Protein AF-A0AAU9KTU3-F1 (afdb_monomer_lite)

Radius of gyration: 22.16 Å; chains: 1; bounding box: 64×63×56 Å

Structure (mmCIF, N/CA/C/O backbone):
data_AF-A0AAU9KTU3-F1
#
_entry.id   AF-A0AAU9KTU3-F1
#
loop_
_atom_site.group_PDB
_atom_site.id
_atom_site.type_symbol
_atom_site.label_atom_id
_atom_site.label_alt_id
_atom_site.label_comp_id
_atom_site.label_asym_id
_atom_site.label_entity_id
_atom_site.label_seq_id
_atom_site.pdbx_PDB_ins_code
_atom_site.Cartn_x
_atom_site.Cartn_y
_atom_site.Cartn_z
_atom_site.occupancy
_atom_site.B_iso_or_equiv
_atom_site.auth_seq_id
_atom_site.auth_comp_id
_atom_site.auth_asym_id
_atom_site.auth_atom_id
_atom_site.pdbx_PDB_model_num
ATOM 1 N N . MET A 1 1 ? 2.674 6.798 -18.254 1.00 69.31 1 MET A N 1
ATOM 2 C CA . MET A 1 1 ? 1.896 6.178 -17.149 1.00 69.31 1 MET A CA 1
ATOM 3 C C . MET A 1 1 ? 2.835 5.797 -16.006 1.00 69.31 1 MET A C 1
ATOM 5 O O . MET A 1 1 ? 4.009 5.588 -16.279 1.00 69.31 1 MET A O 1
ATOM 9 N N . ALA A 1 2 ? 2.345 5.731 -14.761 1.00 84.50 2 ALA A N 1
ATOM 10 C CA . ALA A 1 2 ? 3.127 5.701 -13.510 1.00 84.50 2 ALA A CA 1
ATOM 11 C C . ALA A 1 2 ? 4.369 4.782 -13.487 1.00 84.50 2 ALA A C 1
ATOM 13 O O . ALA A 1 2 ? 5.416 5.201 -13.004 1.00 84.50 2 ALA A O 1
ATOM 14 N N . ALA A 1 3 ? 4.302 3.580 -14.074 1.00 88.50 3 ALA A N 1
ATOM 15 C CA . ALA A 1 3 ? 5.458 2.680 -14.184 1.00 88.50 3 ALA A CA 1
ATOM 16 C C . ALA A 1 3 ? 6.616 3.297 -14.986 1.00 88.50 3 ALA A C 1
ATOM 18 O O . ALA A 1 3 ? 7.758 3.263 -14.544 1.00 88.50 3 ALA A O 1
ATOM 19 N N . GLY A 1 4 ? 6.307 3.923 -16.125 1.00 87.25 4 GLY A N 1
ATOM 20 C CA . GLY A 1 4 ? 7.281 4.675 -16.915 1.00 87.25 4 GLY A CA 1
ATOM 21 C C . GLY A 1 4 ? 7.834 5.880 -16.167 1.00 87.25 4 GLY A C 1
ATOM 22 O O . GLY A 1 4 ? 9.031 6.116 -16.223 1.00 87.25 4 GLY A O 1
ATOM 23 N N . CYS A 1 5 ? 6.992 6.578 -15.397 1.00 87.56 5 CYS A N 1
ATOM 24 C CA . CYS A 1 5 ? 7.458 7.670 -14.545 1.00 87.56 5 CYS A CA 1
ATOM 25 C C . CYS A 1 5 ? 8.479 7.180 -13.512 1.00 87.56 5 CYS A C 1
ATOM 27 O O . CYS A 1 5 ? 9.561 7.740 -13.419 1.00 87.56 5 CYS A O 1
ATOM 29 N N . ALA A 1 6 ? 8.172 6.104 -12.782 1.00 87.19 6 ALA A N 1
ATOM 30 C CA . ALA A 1 6 ? 9.066 5.563 -11.764 1.00 87.19 6 ALA A CA 1
ATOM 31 C C . ALA A 1 6 ? 10.404 5.069 -12.348 1.00 87.19 6 ALA A C 1
ATOM 33 O O . ALA A 1 6 ? 11.446 5.303 -11.744 1.00 87.19 6 ALA A O 1
ATOM 34 N N . VAL A 1 7 ? 10.381 4.428 -13.525 1.00 83.75 7 VAL A N 1
ATOM 35 C CA . VAL A 1 7 ? 11.598 3.971 -14.220 1.00 83.75 7 VAL A CA 1
ATOM 36 C C . VAL A 1 7 ? 12.428 5.158 -14.725 1.00 83.75 7 VAL A C 1
ATOM 38 O O . VAL A 1 7 ? 13.618 5.218 -14.451 1.00 83.75 7 VAL A O 1
ATOM 41 N N . SER A 1 8 ? 11.823 6.148 -15.387 1.00 83.12 8 SER A N 1
ATOM 42 C CA . SER A 1 8 ? 12.559 7.329 -15.869 1.00 83.12 8 SER A CA 1
ATOM 43 C C . SER A 1 8 ? 13.075 8.216 -14.729 1.00 83.12 8 SER A C 1
ATOM 45 O O . SER A 1 8 ? 14.198 8.707 -14.783 1.00 83.12 8 SER A O 1
ATOM 47 N N . ALA A 1 9 ? 12.294 8.388 -13.661 1.00 82.00 9 ALA A N 1
ATOM 48 C CA . ALA A 1 9 ? 12.702 9.141 -12.475 1.00 82.00 9 ALA A CA 1
ATOM 49 C C . ALA A 1 9 ? 13.877 8.482 -11.732 1.00 82.00 9 ALA A C 1
ATOM 51 O O . ALA A 1 9 ? 14.643 9.161 -11.047 1.00 82.00 9 ALA A O 1
ATOM 52 N N . GLN A 1 10 ? 14.046 7.162 -11.868 1.00 83.62 10 GLN A N 1
ATOM 53 C CA . GLN A 1 10 ? 15.196 6.456 -11.314 1.00 83.62 10 GLN A CA 1
ATOM 54 C C . GLN A 1 10 ? 16.497 6.843 -12.025 1.00 83.62 10 GLN A C 1
ATOM 56 O O . GLN A 1 10 ? 17.527 6.962 -11.362 1.00 83.62 10 GLN A O 1
ATOM 61 N N . GLU A 1 11 ? 16.473 7.063 -13.340 1.00 79.38 11 GLU A N 1
ATOM 62 C CA . GLU A 1 11 ? 17.659 7.434 -14.128 1.00 79.38 11 GLU A CA 1
ATOM 63 C C . GLU A 1 11 ? 18.201 8.814 -13.743 1.00 79.38 11 GLU A C 1
ATOM 65 O O . GLU A 1 11 ? 19.411 9.038 -13.760 1.00 79.38 11 GLU A O 1
ATOM 70 N N . THR A 1 12 ? 17.309 9.723 -13.349 1.00 76.50 12 THR A N 1
ATOM 71 C CA . THR A 1 12 ? 17.650 11.081 -12.908 1.00 76.50 12 THR A CA 1
ATOM 72 C C . THR A 1 12 ? 17.830 11.205 -11.396 1.00 76.50 12 THR A C 1
ATOM 74 O O . THR A 1 12 ? 18.139 12.296 -10.924 1.00 76.50 12 THR A O 1
ATOM 77 N N . ASN A 1 13 ? 17.672 10.110 -10.638 1.00 74.31 13 ASN A N 1
ATOM 78 C CA . ASN A 1 13 ? 17.638 10.104 -9.170 1.00 74.31 13 ASN A CA 1
ATOM 79 C C . ASN A 1 13 ? 16.687 11.169 -8.601 1.00 74.31 13 ASN A C 1
ATOM 81 O O . ASN A 1 13 ? 17.070 11.934 -7.720 1.00 74.31 13 ASN A O 1
ATOM 85 N N . ALA A 1 14 ? 15.462 11.236 -9.125 1.00 72.44 14 ALA A N 1
ATOM 86 C CA . ALA A 1 14 ? 14.496 12.241 -8.700 1.00 72.44 14 ALA A CA 1
ATOM 87 C C . ALA A 1 14 ? 14.203 12.154 -7.191 1.00 72.44 14 ALA A C 1
ATOM 89 O O . ALA A 1 14 ? 13.926 11.072 -6.669 1.00 72.44 14 ALA A O 1
ATOM 90 N N . ASP A 1 15 ? 14.195 13.304 -6.513 1.00 72.06 15 ASP A N 1
ATOM 91 C CA . ASP A 1 15 ? 14.103 13.396 -5.047 1.00 72.06 15 ASP A CA 1
ATOM 92 C C . ASP A 1 15 ? 12.825 12.772 -4.463 1.00 72.06 15 ASP A C 1
ATOM 94 O O . ASP A 1 15 ? 12.828 12.252 -3.348 1.00 72.06 15 ASP A O 1
ATOM 98 N N . PHE A 1 16 ? 11.722 12.785 -5.218 1.00 74.75 16 PHE A N 1
ATOM 99 C CA . PHE A 1 16 ? 10.453 12.199 -4.776 1.00 74.75 16 PHE A CA 1
ATOM 100 C C . PHE A 1 16 ? 10.461 10.661 -4.787 1.00 74.75 16 PHE A C 1
ATOM 102 O O . PHE A 1 16 ? 9.568 10.040 -4.206 1.00 74.75 16 PHE A O 1
ATOM 109 N N . LEU A 1 17 ? 11.432 10.030 -5.460 1.00 75.50 17 LEU A N 1
ATOM 110 C CA . LEU A 1 17 ? 11.453 8.592 -5.695 1.00 75.50 17 LEU A CA 1
ATOM 111 C C . LEU A 1 17 ? 12.206 7.849 -4.588 1.00 75.50 17 LEU A C 1
ATOM 113 O O . LEU A 1 17 ? 13.415 7.980 -4.410 1.00 75.50 17 LEU A O 1
ATOM 117 N N . ILE A 1 18 ? 11.501 6.963 -3.895 1.00 80.56 18 ILE A N 1
ATOM 118 C CA . ILE A 1 18 ? 12.088 6.104 -2.865 1.00 80.56 18 ILE A CA 1
ATOM 119 C C . ILE A 1 18 ? 12.544 4.790 -3.500 1.00 80.56 18 ILE A C 1
ATOM 121 O O . ILE A 1 18 ? 11.754 4.103 -4.150 1.00 80.56 18 ILE A O 1
ATOM 125 N N . GLN A 1 19 ? 13.795 4.394 -3.258 1.00 83.19 19 GLN A N 1
ATOM 126 C CA . GLN A 1 19 ? 14.375 3.166 -3.811 1.00 83.19 19 GLN A CA 1
ATOM 127 C C . GLN A 1 19 ? 14.700 2.136 -2.718 1.00 83.19 19 GLN A C 1
ATOM 129 O O . GLN A 1 19 ? 15.201 2.477 -1.645 1.00 83.19 19 GLN A O 1
ATOM 134 N N . LYS A 1 20 ? 14.444 0.853 -2.994 1.00 83.31 20 LYS A N 1
ATOM 135 C CA . LYS A 1 20 ? 14.847 -0.284 -2.148 1.00 83.31 20 LYS A CA 1
ATOM 136 C C . LYS A 1 20 ? 15.296 -1.452 -3.016 1.00 83.31 20 LYS A C 1
ATOM 138 O O . LYS A 1 20 ? 14.637 -1.764 -3.997 1.00 83.31 20 LYS A O 1
ATOM 143 N N . THR A 1 21 ? 16.382 -2.119 -2.633 1.00 84.81 21 THR A N 1
ATOM 144 C CA . THR A 1 21 ? 16.785 -3.403 -3.228 1.00 84.81 21 THR A CA 1
ATOM 145 C C . THR A 1 21 ? 16.495 -4.519 -2.230 1.00 84.81 21 THR A C 1
ATOM 147 O O . THR A 1 21 ? 16.900 -4.424 -1.071 1.00 84.81 21 THR A O 1
ATOM 150 N N . PHE A 1 22 ? 15.763 -5.541 -2.661 1.00 84.50 22 PHE A N 1
ATOM 151 C CA . PHE A 1 22 ? 15.431 -6.720 -1.865 1.00 84.50 22 PHE A CA 1
ATOM 152 C C . PHE A 1 22 ? 16.547 -7.769 -1.913 1.00 84.50 22 PHE A C 1
ATOM 154 O O . PHE A 1 22 ? 17.498 -7.670 -2.691 1.00 84.50 22 PHE A O 1
ATOM 161 N N . THR A 1 23 ? 16.437 -8.779 -1.053 1.00 83.12 23 THR A N 1
ATOM 162 C CA . THR A 1 23 ? 17.421 -9.864 -0.901 1.00 83.12 23 THR A CA 1
ATOM 163 C C . THR A 1 23 ? 17.588 -10.696 -2.171 1.00 83.12 23 THR A C 1
ATOM 165 O O . THR A 1 23 ? 18.696 -11.138 -2.466 1.00 83.12 23 THR A O 1
ATOM 168 N N . ASP A 1 24 ? 16.522 -10.853 -2.957 1.00 82.31 24 ASP A N 1
ATOM 169 C CA . ASP A 1 24 ? 16.531 -11.523 -4.262 1.00 82.31 24 ASP A CA 1
ATOM 170 C C . ASP A 1 24 ? 17.088 -10.643 -5.403 1.00 82.31 24 ASP A C 1
ATOM 172 O O . ASP A 1 24 ? 17.165 -11.081 -6.550 1.00 82.31 24 ASP A O 1
ATOM 176 N N . GLY A 1 25 ? 17.497 -9.407 -5.094 1.00 84.56 25 GLY A N 1
ATOM 177 C CA . GLY A 1 25 ? 18.009 -8.424 -6.044 1.00 84.56 25 GLY A CA 1
ATOM 178 C C . GLY A 1 25 ? 16.931 -7.618 -6.770 1.00 84.56 25 GLY A C 1
ATOM 179 O O . GLY A 1 25 ? 17.289 -6.757 -7.577 1.00 84.56 25 GLY A O 1
ATOM 180 N N . THR A 1 26 ? 15.643 -7.870 -6.510 1.00 88.88 26 THR A N 1
ATOM 181 C CA . THR A 1 26 ? 14.546 -7.060 -7.049 1.00 88.88 26 THR A CA 1
ATOM 182 C C . THR A 1 26 ? 14.688 -5.637 -6.530 1.00 88.88 26 THR A C 1
ATOM 184 O O . THR A 1 26 ? 14.881 -5.414 -5.331 1.00 88.88 26 THR A O 1
ATOM 187 N N . LYS A 1 27 ? 14.568 -4.651 -7.414 1.00 90.12 27 LYS A N 1
ATOM 188 C CA . LYS A 1 27 ? 14.523 -3.242 -7.018 1.00 90.12 27 LYS A CA 1
ATOM 189 C C . LYS A 1 27 ? 13.076 -2.789 -6.949 1.00 90.12 27 LYS A C 1
ATOM 191 O O . LYS A 1 27 ? 12.278 -3.175 -7.790 1.00 90.12 27 LYS A O 1
ATOM 196 N N . ARG A 1 28 ? 12.728 -1.957 -5.976 1.00 90.19 28 ARG A N 1
ATOM 197 C CA . ARG A 1 28 ? 11.442 -1.262 -5.919 1.00 90.19 28 ARG A CA 1
ATOM 198 C C . ARG A 1 28 ? 11.661 0.231 -5.919 1.00 90.19 28 ARG A C 1
ATOM 200 O O . ARG A 1 28 ? 12.404 0.744 -5.084 1.00 90.19 28 ARG A O 1
ATOM 207 N N . TYR A 1 29 ? 10.908 0.892 -6.780 1.00 88.56 29 TYR A N 1
ATOM 208 C CA . TYR A 1 29 ? 10.782 2.335 -6.862 1.00 88.56 29 TYR A CA 1
ATOM 209 C C . TYR A 1 29 ? 9.394 2.733 -6.385 1.00 88.56 29 TYR A C 1
ATOM 211 O O . TYR A 1 29 ? 8.398 2.135 -6.793 1.00 88.56 29 TYR A O 1
ATOM 219 N N . THR A 1 30 ? 9.330 3.686 -5.466 1.00 85.81 30 THR A N 1
ATOM 220 C CA . THR A 1 30 ? 8.095 4.094 -4.803 1.00 85.81 30 THR A CA 1
ATOM 221 C C . THR A 1 30 ? 7.858 5.580 -4.985 1.00 85.81 30 THR A C 1
ATOM 223 O O . THR A 1 30 ? 8.744 6.380 -4.693 1.00 85.81 30 THR A O 1
ATOM 226 N N . ILE A 1 31 ? 6.655 5.920 -5.442 1.00 85.06 31 ILE A N 1
ATOM 227 C CA . ILE A 1 31 ? 6.116 7.280 -5.436 1.00 85.06 31 ILE A CA 1
ATOM 228 C C . ILE A 1 31 ? 5.028 7.287 -4.363 1.00 85.06 31 ILE A C 1
ATOM 230 O O . ILE A 1 31 ? 4.098 6.479 -4.437 1.00 85.06 31 ILE A O 1
ATOM 234 N N . SER A 1 32 ? 5.178 8.154 -3.366 1.00 81.25 32 SER A N 1
ATOM 235 C CA . SER A 1 32 ? 4.251 8.283 -2.239 1.00 81.25 32 SER A CA 1
ATOM 236 C C . SER A 1 32 ? 3.581 9.647 -2.277 1.00 81.25 32 SER A C 1
ATOM 238 O O . SER A 1 32 ? 4.247 10.640 -2.561 1.00 81.25 32 SER A O 1
ATOM 240 N N . ALA A 1 33 ? 2.295 9.699 -1.950 1.00 77.44 33 ALA A N 1
ATOM 241 C CA . ALA A 1 33 ? 1.555 10.947 -1.827 1.00 77.44 33 ALA A CA 1
ATOM 242 C C . ALA A 1 33 ? 0.502 10.847 -0.716 1.00 77.44 33 ALA A C 1
ATOM 244 O O . ALA A 1 33 ? -0.175 9.827 -0.572 1.00 77.44 33 ALA A O 1
ATOM 245 N N . GLN A 1 34 ? 0.351 11.918 0.064 1.00 76.06 34 GLN A N 1
ATOM 246 C CA . GLN A 1 34 ? -0.825 12.086 0.918 1.00 76.06 34 GLN A CA 1
ATOM 247 C C . GLN A 1 34 ? -2.043 12.367 0.029 1.00 76.06 34 GLN A C 1
ATOM 249 O O . GLN A 1 34 ? -1.936 13.054 -0.991 1.00 76.06 34 GLN A O 1
ATOM 254 N N . SER A 1 35 ? -3.195 11.801 0.379 1.00 75.50 35 SER A N 1
ATOM 255 C CA . SER A 1 35 ? -4.435 11.947 -0.389 1.00 75.50 35 SER A CA 1
ATOM 256 C C . SER A 1 35 ? -5.644 12.173 0.529 1.00 75.50 35 SER A C 1
ATOM 258 O O . SER A 1 35 ? -5.503 12.313 1.743 1.00 75.50 35 SER A O 1
ATOM 260 N N . GLY A 1 36 ? -6.854 12.235 -0.035 1.00 70.81 36 GLY A N 1
ATOM 261 C CA . GLY A 1 36 ? -8.068 12.488 0.746 1.00 70.81 36 GLY A CA 1
ATOM 262 C C . GLY A 1 36 ? -8.133 13.928 1.263 1.00 70.81 36 GLY A C 1
ATOM 263 O O . GLY A 1 36 ? -7.910 14.861 0.493 1.00 70.81 36 GLY A O 1
ATOM 264 N N . GLN A 1 37 ? -8.462 14.108 2.546 1.00 62.50 37 GLN A N 1
ATOM 265 C CA . GLN A 1 37 ? -8.509 15.440 3.169 1.00 62.50 37 GLN A CA 1
ATOM 266 C C . GLN A 1 37 ? -7.118 16.084 3.282 1.00 62.50 37 GLN A C 1
ATOM 268 O O . GLN A 1 37 ? -7.012 17.303 3.191 1.00 62.50 37 GLN A O 1
ATOM 273 N N . ASP A 1 38 ? -6.069 15.264 3.366 1.00 61.56 38 ASP A N 1
ATOM 274 C CA . ASP A 1 38 ? -4.670 15.695 3.477 1.00 61.56 38 ASP A CA 1
ATOM 275 C C . ASP A 1 38 ? -3.964 15.747 2.113 1.00 61.56 38 ASP A C 1
ATOM 277 O O . ASP A 1 38 ? -2.736 15.770 2.027 1.00 61.56 38 ASP A O 1
ATOM 281 N N . ALA A 1 39 ? -4.723 15.716 1.011 1.00 61.19 39 ALA A N 1
ATOM 282 C CA . ALA A 1 39 ? -4.154 15.770 -0.326 1.00 61.19 39 ALA A CA 1
ATOM 283 C C . ALA A 1 39 ? -3.359 17.069 -0.516 1.00 61.19 39 ALA A C 1
ATOM 285 O O . ALA A 1 39 ? -3.921 18.165 -0.583 1.00 61.19 39 ALA A O 1
ATOM 286 N N . ASN A 1 40 ? -2.039 16.947 -0.657 1.00 57.62 40 ASN A N 1
ATOM 287 C CA . ASN A 1 40 ? -1.200 18.097 -0.944 1.00 57.62 40 ASN A CA 1
ATOM 288 C C . ASN A 1 40 ? -1.490 18.588 -2.371 1.00 57.62 40 ASN A C 1
ATOM 290 O O . ASN A 1 40 ? -1.237 17.897 -3.359 1.00 57.62 40 ASN A O 1
ATOM 294 N N . ALA A 1 41 ? -1.992 19.817 -2.494 1.00 47.47 41 ALA A N 1
ATOM 295 C CA . ALA A 1 41 ? -2.279 20.436 -3.786 1.00 47.47 41 ALA A CA 1
ATOM 296 C C . ALA A 1 41 ? -1.028 20.570 -4.689 1.00 47.47 41 ALA A C 1
ATOM 298 O O . ALA A 1 41 ? -1.164 20.753 -5.907 1.00 47.47 41 ALA A O 1
ATOM 299 N N . ASN A 1 42 ? 0.177 20.438 -4.118 1.00 45.66 42 ASN A N 1
ATOM 300 C CA . ASN A 1 42 ? 1.464 20.740 -4.739 1.00 45.66 42 ASN A CA 1
ATOM 301 C C . ASN A 1 42 ? 2.300 19.515 -5.155 1.00 45.66 42 ASN A C 1
ATOM 303 O O . ASN A 1 42 ? 3.526 19.584 -5.101 1.00 45.66 42 ASN A O 1
ATOM 307 N N . ASP A 1 43 ? 1.689 18.457 -5.703 1.00 60.16 43 ASP A N 1
ATOM 308 C CA . ASP A 1 43 ? 2.378 17.353 -6.428 1.00 60.16 43 ASP A CA 1
ATOM 309 C C . ASP A 1 43 ? 3.121 17.799 -7.724 1.00 60.16 43 ASP A C 1
ATOM 311 O O . ASP A 1 43 ? 3.267 17.071 -8.706 1.00 60.16 43 ASP A O 1
ATOM 315 N N . ILE A 1 44 ? 3.595 19.044 -7.739 1.00 61.09 44 ILE A N 1
ATOM 316 C CA . ILE A 1 44 ? 4.290 19.744 -8.814 1.00 61.09 44 ILE A CA 1
ATOM 317 C C . ILE A 1 44 ? 5.598 19.026 -9.161 1.00 61.09 44 ILE A C 1
ATOM 319 O O . ILE A 1 44 ? 5.928 18.919 -10.334 1.00 61.09 44 ILE A O 1
ATOM 323 N N . LEU A 1 45 ? 6.332 18.499 -8.175 1.00 67.62 45 LEU A N 1
ATOM 324 C CA . LEU A 1 45 ? 7.643 17.877 -8.411 1.00 67.62 45 LEU A CA 1
ATOM 325 C C . LEU A 1 45 ? 7.550 16.610 -9.272 1.00 67.62 45 LEU A C 1
ATOM 327 O O . LEU A 1 45 ? 8.327 16.440 -10.216 1.00 67.62 45 LEU A O 1
ATOM 331 N N . THR A 1 46 ? 6.570 15.751 -8.983 1.00 74.44 46 THR A N 1
ATOM 332 C CA . THR A 1 46 ? 6.333 14.536 -9.768 1.00 74.44 46 THR A CA 1
ATOM 333 C C . THR A 1 46 ? 5.863 14.890 -11.176 1.00 74.44 46 THR A C 1
ATOM 335 O O . THR A 1 46 ? 6.365 14.321 -12.140 1.00 74.44 46 THR A O 1
ATOM 338 N N . ASP A 1 47 ? 4.958 15.864 -11.321 1.00 78.25 47 ASP A N 1
ATOM 339 C CA . ASP A 1 47 ? 4.424 16.262 -12.631 1.00 78.25 47 ASP A CA 1
ATOM 340 C C . ASP A 1 47 ? 5.453 17.011 -13.501 1.00 78.25 47 ASP A C 1
ATOM 342 O O . ASP A 1 47 ? 5.456 16.859 -14.719 1.00 78.25 47 ASP A O 1
ATOM 346 N N . LEU A 1 48 ? 6.399 17.740 -12.892 1.00 78.75 48 LEU A N 1
ATOM 347 C CA . LEU A 1 48 ? 7.537 18.344 -13.599 1.00 78.75 48 LEU A CA 1
ATOM 348 C C . LEU A 1 48 ? 8.448 17.287 -14.238 1.00 78.75 48 LEU A C 1
ATOM 350 O O . LEU A 1 48 ? 8.957 17.493 -15.337 1.00 78.75 48 LEU A O 1
ATOM 354 N N . THR A 1 49 ? 8.653 16.161 -13.550 1.00 78.00 49 THR A N 1
ATOM 355 C CA . THR A 1 49 ? 9.467 15.042 -14.057 1.00 78.00 49 THR A CA 1
ATOM 356 C C . THR A 1 49 ? 8.661 14.149 -15.000 1.00 78.00 49 THR A C 1
ATOM 358 O O . THR A 1 49 ? 9.194 13.603 -15.964 1.00 78.00 49 THR A O 1
ATOM 361 N N . CYS A 1 50 ? 7.363 14.013 -14.738 1.00 83.94 50 CYS A N 1
ATOM 362 C CA . CYS A 1 50 ? 6.450 13.129 -15.443 1.00 83.94 50 CYS A CA 1
ATOM 363 C C . CYS A 1 50 ? 5.159 13.873 -15.820 1.00 83.94 50 CYS A C 1
ATOM 365 O O . CYS A 1 50 ? 4.138 13.684 -15.151 1.00 83.94 50 CYS A O 1
ATOM 367 N N . PRO A 1 51 ? 5.169 14.680 -16.897 1.00 85.25 51 PRO A N 1
ATOM 368 C CA . PRO A 1 51 ? 4.007 15.472 -17.288 1.00 85.25 51 PRO A CA 1
ATOM 369 C C . PRO A 1 51 ? 2.744 14.623 -17.472 1.00 85.25 51 PRO A C 1
ATOM 371 O O . PRO A 1 51 ? 2.757 13.608 -18.175 1.00 85.25 51 PRO A O 1
ATOM 374 N N . GLY A 1 52 ? 1.650 15.042 -16.831 1.00 83.31 52 GLY A N 1
ATOM 375 C CA . GLY A 1 52 ? 0.357 14.353 -16.870 1.00 83.31 52 GLY A CA 1
ATOM 376 C C . GLY A 1 52 ? 0.207 13.230 -15.839 1.00 83.31 52 GLY A C 1
ATOM 377 O O . GLY A 1 52 ? -0.847 12.591 -15.781 1.00 83.31 52 GLY A O 1
ATOM 378 N N . TYR A 1 53 ? 1.220 12.977 -15.001 1.00 84.56 53 TYR A N 1
ATOM 379 C CA . TYR A 1 53 ? 1.102 12.032 -13.890 1.00 84.56 53 TYR A CA 1
ATOM 380 C C . TYR A 1 53 ? 0.023 12.480 -12.904 1.00 84.56 53 TYR A C 1
ATOM 382 O O . TYR A 1 53 ? -0.815 11.665 -12.513 1.00 84.56 53 TYR A O 1
ATOM 390 N N . LYS A 1 54 ? 0.008 13.770 -12.538 1.00 83.38 54 LYS A N 1
ATOM 391 C CA . LYS A 1 54 ? -0.887 14.304 -11.502 1.00 83.38 54 LYS A CA 1
ATOM 392 C C . LYS A 1 54 ? -2.360 14.114 -11.846 1.00 83.38 54 LYS A C 1
ATOM 394 O O . LYS A 1 54 ? -3.151 13.768 -10.970 1.00 83.38 54 LYS A O 1
ATOM 399 N N . GLU A 1 55 ? -2.730 14.322 -13.107 1.00 84.31 55 GLU A N 1
ATOM 400 C CA . GLU A 1 55 ? -4.115 14.188 -13.566 1.00 84.31 55 GLU A CA 1
ATOM 401 C C . GLU A 1 55 ? -4.600 12.739 -13.436 1.00 84.31 55 GLU A C 1
ATOM 403 O O . GLU A 1 55 ? -5.624 12.477 -12.802 1.00 84.31 55 GLU A O 1
ATOM 408 N N . ILE A 1 56 ? -3.823 11.788 -13.963 1.00 85.06 56 ILE A N 1
ATOM 409 C CA . ILE A 1 56 ? -4.159 10.359 -13.918 1.00 85.06 56 ILE A CA 1
ATOM 410 C C . ILE A 1 56 ? -4.169 9.855 -12.470 1.00 85.06 56 ILE A C 1
ATOM 412 O O . ILE A 1 56 ? -5.086 9.136 -12.073 1.00 85.06 56 ILE A O 1
ATOM 416 N N . TYR A 1 57 ? -3.176 10.253 -11.670 1.00 87.12 57 TYR A N 1
ATOM 417 C CA . TYR A 1 57 ? -3.112 9.931 -10.247 1.00 87.12 57 TYR A CA 1
ATOM 418 C C . TYR A 1 57 ? -4.350 10.438 -9.504 1.00 87.12 57 TYR A C 1
ATOM 420 O O . TYR A 1 57 ? -4.997 9.657 -8.814 1.00 87.12 57 TYR A O 1
ATOM 428 N N . SER A 1 58 ? -4.732 11.704 -9.697 1.00 85.50 58 SER A N 1
ATOM 429 C CA . SER A 1 58 ? -5.899 12.298 -9.031 1.00 85.50 58 SER A CA 1
ATOM 430 C C . SER A 1 58 ? -7.188 11.544 -9.361 1.00 85.50 58 SER A C 1
ATOM 432 O O . SER A 1 58 ? -7.978 11.243 -8.464 1.00 85.50 58 SER A O 1
ATOM 434 N N . GLN A 1 59 ? -7.392 11.186 -10.634 1.00 87.50 59 GLN A N 1
ATOM 435 C CA . GLN A 1 59 ? -8.563 10.415 -11.062 1.00 87.50 59 GLN A CA 1
ATOM 436 C C . GLN A 1 59 ? -8.580 9.018 -10.429 1.00 87.50 59 GLN A C 1
ATOM 438 O O . GLN A 1 59 ? -9.601 8.586 -9.891 1.00 87.50 59 GLN A O 1
ATOM 443 N N . PHE A 1 60 ? -7.440 8.327 -10.449 1.00 88.69 60 PHE A N 1
ATOM 444 C CA . PHE A 1 60 ? -7.323 6.975 -9.911 1.00 88.69 60 PHE A CA 1
ATOM 445 C C . PHE A 1 60 ? -7.455 6.936 -8.381 1.00 88.69 60 PHE A C 1
ATOM 447 O O . PHE A 1 60 ? -8.181 6.109 -7.829 1.00 88.69 60 PHE A O 1
ATOM 454 N N . SER A 1 61 ? -6.814 7.880 -7.693 1.00 89.75 61 SER A N 1
ATOM 455 C CA . SER A 1 61 ? -6.909 8.068 -6.246 1.00 89.75 61 SER A CA 1
ATOM 456 C C . SER A 1 61 ? -8.353 8.339 -5.813 1.00 89.75 61 SER A C 1
ATOM 458 O O . SER A 1 61 ? -8.852 7.681 -4.898 1.00 89.75 61 SER A O 1
ATOM 460 N N . SER A 1 62 ? -9.066 9.218 -6.530 1.00 88.81 62 SER A N 1
ATOM 461 C CA . SER A 1 62 ? -10.481 9.523 -6.267 1.00 88.81 62 SER A CA 1
ATOM 462 C C . SER A 1 62 ? -11.390 8.302 -6.445 1.00 88.81 62 SER A C 1
ATOM 464 O O . SER A 1 62 ? -12.343 8.120 -5.688 1.00 88.81 62 SER A O 1
ATOM 466 N N . LEU A 1 63 ? -11.095 7.429 -7.415 1.00 90.00 63 LEU A N 1
ATOM 467 C CA . LEU A 1 63 ? -11.844 6.185 -7.607 1.00 90.00 63 LEU A CA 1
ATOM 468 C C . LEU A 1 63 ? -11.716 5.257 -6.393 1.00 90.00 63 LEU A C 1
ATOM 470 O O . LEU A 1 63 ? -12.720 4.754 -5.889 1.00 90.00 63 LEU A O 1
ATOM 474 N N . LEU A 1 64 ? -10.496 5.055 -5.895 1.00 92.06 64 LEU A N 1
ATOM 475 C CA . LEU A 1 64 ? -10.265 4.223 -4.712 1.00 92.06 64 LEU A CA 1
ATOM 476 C C . LEU A 1 64 ? -10.814 4.866 -3.432 1.00 92.06 64 LEU A C 1
ATOM 478 O O . LEU A 1 64 ? -11.280 4.154 -2.545 1.00 92.06 64 LEU A O 1
ATOM 482 N N . GLU A 1 65 ? -10.839 6.197 -3.354 1.00 90.19 65 GLU A N 1
ATOM 483 C CA . GLU A 1 65 ? -11.490 6.931 -2.265 1.00 90.19 65 GLU A CA 1
ATOM 484 C C . GLU A 1 65 ? -12.986 6.595 -2.175 1.00 90.19 65 GLU A C 1
ATOM 486 O O . GLU A 1 65 ? -13.497 6.286 -1.096 1.00 90.19 65 GLU A O 1
ATOM 491 N N . MET A 1 66 ? -13.682 6.551 -3.317 1.00 90.31 66 MET A N 1
ATOM 492 C CA . MET A 1 66 ? -15.092 6.150 -3.365 1.00 90.31 66 MET A CA 1
ATOM 493 C C . MET A 1 66 ? -15.312 4.713 -2.882 1.00 90.31 66 MET A C 1
ATOM 495 O O . MET A 1 66 ? -16.318 4.444 -2.220 1.00 90.31 66 MET A O 1
ATOM 499 N N . VAL A 1 67 ? -14.385 3.792 -3.171 1.00 90.81 67 VAL A N 1
ATOM 500 C CA . VAL A 1 67 ? -14.459 2.408 -2.671 1.00 90.81 67 VAL A CA 1
ATOM 501 C C . VAL A 1 67 ? -14.390 2.391 -1.146 1.00 90.81 67 VAL A C 1
ATOM 503 O O . VAL A 1 67 ? -15.237 1.765 -0.509 1.00 90.81 67 VAL A O 1
ATOM 506 N N . VAL A 1 68 ? -13.448 3.130 -0.553 1.00 91.56 68 VAL A N 1
ATOM 507 C CA . VAL A 1 68 ? -13.323 3.230 0.908 1.00 91.56 68 VAL A CA 1
ATOM 508 C C . VAL A 1 68 ? -14.599 3.781 1.542 1.00 91.56 68 VAL A C 1
ATOM 510 O O . VAL A 1 68 ? -15.151 3.171 2.458 1.00 91.56 68 VAL A O 1
ATOM 513 N N . LEU A 1 69 ? -15.120 4.898 1.029 1.00 91.38 69 LEU A N 1
ATOM 514 C CA . LEU A 1 69 ? -16.338 5.511 1.566 1.00 91.38 69 LEU A CA 1
ATOM 515 C C . LEU A 1 69 ? -17.574 4.614 1.394 1.00 91.38 69 LEU A C 1
ATOM 517 O O . LEU A 1 69 ? -18.474 4.626 2.240 1.00 91.38 69 LEU A O 1
ATOM 521 N N . SER A 1 70 ? -17.615 3.807 0.331 1.00 93.12 70 SER A N 1
ATOM 522 C CA . SER A 1 70 ? -18.680 2.824 0.109 1.00 93.12 70 SER A CA 1
ATOM 523 C C . SER A 1 70 ? -18.630 1.704 1.147 1.00 93.12 70 SER A C 1
ATOM 525 O O . SER A 1 70 ? -19.667 1.351 1.706 1.00 93.12 70 SER A O 1
ATOM 527 N N . VAL A 1 71 ? -17.438 1.188 1.466 1.00 91.62 71 VAL A N 1
ATOM 528 C CA . VAL A 1 71 ? -17.248 0.205 2.547 1.00 91.62 71 VAL A CA 1
ATOM 529 C C . VAL A 1 71 ? -17.670 0.790 3.891 1.00 91.62 71 VAL A C 1
ATOM 531 O O . VAL A 1 71 ? -18.437 0.155 4.610 1.00 91.62 71 VAL A O 1
ATOM 534 N N . ALA A 1 72 ? -17.260 2.023 4.196 1.00 92.69 72 ALA A N 1
ATOM 535 C CA . ALA A 1 72 ? -17.659 2.724 5.416 1.00 92.69 72 ALA A CA 1
ATOM 536 C C . ALA A 1 72 ? -19.187 2.816 5.556 1.00 92.69 72 ALA A C 1
ATOM 538 O O . ALA A 1 72 ? -19.757 2.513 6.602 1.00 92.69 72 ALA A O 1
ATOM 539 N N . THR A 1 73 ? -19.851 3.204 4.465 1.00 94.38 73 THR A N 1
ATOM 540 C CA . THR A 1 73 ? -21.309 3.346 4.408 1.00 94.38 73 THR A CA 1
ATOM 541 C C . THR A 1 73 ? -22.007 1.997 4.576 1.00 94.38 73 THR A C 1
ATOM 543 O O . THR A 1 73 ? -23.010 1.911 5.279 1.00 94.38 73 THR A O 1
ATOM 546 N N . MET A 1 74 ? -21.471 0.932 3.970 1.00 93.56 74 MET A N 1
ATOM 547 C CA . MET A 1 74 ? -22.004 -0.422 4.133 1.00 93.56 74 MET A CA 1
ATOM 548 C C . MET A 1 74 ? -21.865 -0.922 5.572 1.00 93.56 74 MET A C 1
ATOM 550 O O . MET A 1 74 ? -22.819 -1.491 6.092 1.00 93.56 74 MET A O 1
ATOM 554 N N . LEU A 1 75 ? -20.727 -0.679 6.232 1.00 92.56 75 LEU A N 1
ATOM 555 C CA . LEU A 1 75 ? -20.532 -1.051 7.637 1.00 92.56 75 LEU A CA 1
ATOM 556 C C . LEU A 1 75 ? -21.554 -0.356 8.544 1.00 92.56 75 LEU A C 1
ATOM 558 O O . LEU A 1 75 ? -22.213 -1.036 9.329 1.00 92.56 75 LEU A O 1
ATOM 562 N N . ASP A 1 76 ? -21.758 0.953 8.366 1.00 93.25 76 ASP A N 1
ATOM 563 C CA . ASP A 1 76 ? -22.739 1.736 9.135 1.00 93.25 76 ASP A CA 1
ATOM 564 C C . ASP A 1 76 ? -24.195 1.310 8.892 1.00 93.25 76 ASP A C 1
ATOM 566 O O . ASP A 1 76 ? -25.050 1.510 9.752 1.00 93.25 76 ASP A O 1
ATOM 570 N N . ALA A 1 77 ? -24.490 0.714 7.734 1.00 94.50 77 ALA A N 1
ATOM 571 C CA . ALA A 1 77 ? -25.810 0.170 7.419 1.00 94.50 77 ALA A CA 1
ATOM 572 C C . ALA A 1 77 ? -26.062 -1.224 8.028 1.00 94.50 77 ALA A C 1
ATOM 574 O O . ALA A 1 77 ? -27.165 -1.760 7.903 1.00 94.50 77 ALA A O 1
ATOM 575 N N . THR A 1 78 ? -25.057 -1.833 8.663 1.00 93.12 78 THR A N 1
ATOM 576 C CA . THR A 1 78 ? -25.166 -3.142 9.321 1.00 93.12 78 THR A CA 1
ATOM 577 C C . THR A 1 78 ? -25.209 -3.005 10.847 1.00 93.12 78 THR A C 1
ATOM 579 O O . THR A 1 78 ? -25.090 -1.917 11.398 1.00 93.12 78 THR A O 1
ATOM 582 N N . ASN A 1 79 ? -25.315 -4.128 11.566 1.00 90.88 79 ASN A N 1
ATOM 583 C CA . ASN A 1 79 ? -25.167 -4.154 13.030 1.00 90.88 79 ASN A CA 1
ATOM 584 C C . ASN A 1 79 ? -23.697 -4.054 13.492 1.00 90.88 79 ASN A C 1
ATOM 586 O O . ASN A 1 79 ? -23.395 -4.308 14.661 1.00 90.88 79 ASN A O 1
ATOM 590 N N . PHE A 1 80 ? -22.766 -3.745 12.586 1.00 93.06 80 PHE A N 1
ATOM 591 C CA . PHE A 1 80 ? -21.362 -3.575 12.913 1.00 93.06 80 PHE A CA 1
ATOM 592 C C . PHE A 1 80 ? -21.146 -2.252 13.652 1.00 93.06 80 PHE A C 1
ATOM 594 O O . PHE A 1 80 ? -21.268 -1.174 13.081 1.00 93.06 80 PHE A O 1
ATOM 601 N N . THR A 1 81 ? -20.798 -2.326 14.936 1.00 92.19 81 THR A N 1
ATOM 602 C CA . THR A 1 81 ? -20.458 -1.136 15.730 1.00 92.19 81 THR A CA 1
ATOM 603 C C . THR A 1 81 ? -18.957 -1.019 15.933 1.00 92.19 81 THR A C 1
ATOM 605 O O . THR A 1 81 ? -18.312 -2.024 16.242 1.00 92.19 81 THR A O 1
ATOM 608 N N . ILE A 1 82 ? -18.438 0.206 15.870 1.00 91.12 82 ILE A N 1
ATOM 609 C CA . ILE A 1 82 ? -17.060 0.557 16.218 1.00 91.12 82 ILE A CA 1
ATOM 610 C C . ILE A 1 82 ? -17.086 1.486 17.433 1.00 91.12 82 ILE A C 1
ATOM 612 O O . ILE A 1 82 ? -17.934 2.375 17.520 1.00 91.12 82 ILE A O 1
ATOM 616 N N . LYS A 1 83 ? -16.163 1.287 18.373 1.00 89.62 83 LYS A N 1
ATOM 617 C CA . LYS A 1 83 ? -15.916 2.185 19.497 1.00 89.62 83 LYS A CA 1
ATOM 618 C C . LYS A 1 83 ? -14.460 2.636 19.526 1.00 89.62 83 LYS A C 1
ATOM 620 O O . LYS A 1 83 ? -13.570 1.842 19.223 1.00 89.62 83 LYS A O 1
ATOM 625 N N . ASP A 1 84 ? -14.237 3.891 19.894 1.00 83.88 84 ASP A N 1
ATOM 626 C CA . ASP A 1 84 ? -12.900 4.455 20.094 1.00 83.88 84 ASP A CA 1
ATOM 627 C C . ASP A 1 84 ? -12.221 3.945 21.382 1.00 83.88 84 ASP A C 1
ATOM 629 O O . ASP A 1 84 ? -12.796 3.165 22.150 1.00 83.88 84 ASP A O 1
ATOM 633 N N . GLY A 1 85 ? -10.997 4.416 21.647 1.00 77.81 85 GLY A N 1
ATOM 634 C CA . GLY A 1 85 ? -10.251 4.112 22.872 1.00 77.81 85 GLY A CA 1
ATOM 635 C C . GLY A 1 85 ? -10.920 4.572 24.177 1.00 77.81 85 GLY A C 1
ATOM 636 O O . GLY A 1 85 ? -10.520 4.122 25.251 1.00 77.81 85 GLY A O 1
ATOM 637 N N . TYR A 1 86 ? -11.956 5.416 24.113 1.00 81.38 86 TYR A N 1
ATOM 638 C CA . TYR A 1 86 ? -12.777 5.828 25.257 1.00 81.38 86 TYR A CA 1
ATOM 639 C C . TYR A 1 86 ? -14.084 5.034 25.380 1.00 81.38 86 TYR A C 1
ATOM 641 O O . TYR A 1 86 ? -14.857 5.254 26.315 1.00 81.38 86 TYR A O 1
ATOM 649 N N . GLY A 1 87 ? -14.339 4.094 24.468 1.00 84.62 87 GLY A N 1
ATOM 650 C CA . GLY A 1 87 ? -15.557 3.293 24.434 1.00 84.62 87 GLY A CA 1
ATOM 651 C C . GLY A 1 87 ? -16.766 4.014 23.830 1.00 84.62 87 GLY A C 1
ATOM 652 O O . GLY A 1 87 ? -17.878 3.482 23.918 1.00 84.62 87 GLY A O 1
ATOM 653 N N . GLN A 1 88 ? -16.581 5.187 23.218 1.00 87.12 88 GLN A N 1
ATOM 654 C CA . GLN A 1 88 ? -17.646 5.912 22.526 1.00 87.12 88 GLN A CA 1
ATOM 655 C C . GLN A 1 88 ? -17.887 5.304 21.152 1.00 87.12 88 GLN A C 1
ATOM 657 O O . GLN A 1 88 ? -16.942 4.949 20.454 1.00 87.12 88 GLN A O 1
ATOM 662 N N . VAL A 1 89 ? -19.154 5.182 20.754 1.00 90.38 89 VAL A N 1
ATOM 663 C CA . VAL A 1 89 ? -19.507 4.664 19.427 1.00 90.38 89 VAL A CA 1
ATOM 664 C C . VAL A 1 89 ? -19.121 5.688 18.364 1.00 90.38 89 VAL A C 1
ATOM 666 O O . VAL A 1 89 ? -19.535 6.844 18.437 1.00 90.38 89 VAL A O 1
ATOM 669 N N . VAL A 1 90 ? -18.373 5.244 17.357 1.00 89.88 90 VAL A N 1
ATOM 670 C CA . VAL A 1 90 ? -17.950 6.058 16.214 1.00 89.88 90 VAL A CA 1
ATOM 671 C C . VAL A 1 90 ? -18.548 5.463 14.942 1.00 89.88 90 VAL A C 1
ATOM 673 O O . VAL A 1 90 ? -18.487 4.254 14.727 1.00 89.88 90 VAL A O 1
ATOM 676 N N . SER A 1 91 ? -19.132 6.311 14.093 1.00 91.81 91 SER A N 1
ATOM 677 C CA . SER A 1 91 ? -19.566 5.909 12.749 1.00 91.81 91 SER A CA 1
ATOM 678 C C . SER A 1 91 ? -18.349 5.534 11.903 1.00 91.81 91 SER A C 1
ATOM 680 O O . SER A 1 91 ? -17.371 6.281 11.855 1.00 91.81 91 SER A O 1
ATOM 682 N N . SER A 1 92 ? -18.429 4.415 11.187 1.00 91.81 92 SER A N 1
ATOM 683 C CA . SER A 1 92 ? -17.416 3.973 10.225 1.00 91.81 92 SER A CA 1
ATOM 684 C C . SER A 1 92 ? -17.214 5.033 9.150 1.00 91.81 92 SER A C 1
ATOM 686 O O . SER A 1 92 ? -16.080 5.346 8.796 1.00 91.81 92 SER A O 1
ATOM 688 N N . ARG A 1 93 ? -18.300 5.651 8.667 1.00 91.12 93 ARG A N 1
ATOM 689 C CA . ARG A 1 93 ? -18.229 6.749 7.701 1.00 91.12 93 ARG A CA 1
ATOM 690 C C . ARG A 1 93 ? -17.487 7.954 8.260 1.00 91.12 93 ARG A C 1
ATOM 692 O O . ARG A 1 93 ? -16.637 8.483 7.553 1.00 91.12 93 ARG A O 1
ATOM 699 N N . LYS A 1 94 ? -17.756 8.364 9.503 1.00 89.44 94 LYS A N 1
ATOM 700 C CA . LYS A 1 94 ? -16.996 9.445 10.153 1.00 89.44 94 LYS A CA 1
ATOM 701 C C . LYS A 1 94 ? -15.516 9.075 10.271 1.00 89.44 94 LYS A C 1
ATOM 703 O O . LYS A 1 94 ? -14.669 9.816 9.791 1.00 89.44 94 LYS A O 1
ATOM 708 N N . LEU A 1 95 ? -15.226 7.901 10.829 1.00 89.31 95 LEU A N 1
ATOM 709 C CA . LEU A 1 95 ? -13.864 7.415 11.044 1.00 89.31 95 LEU A CA 1
ATOM 710 C C . LEU A 1 95 ? -13.047 7.375 9.746 1.00 89.31 95 LEU A C 1
ATOM 712 O O . LEU A 1 95 ? -11.916 7.838 9.728 1.00 89.31 95 LEU A O 1
ATOM 716 N N . MET A 1 96 ? -13.616 6.844 8.661 1.00 89.44 96 MET A N 1
ATOM 717 C CA . MET A 1 96 ? -12.922 6.739 7.374 1.00 89.44 96 MET A CA 1
ATOM 718 C C . MET A 1 96 ? -12.857 8.069 6.611 1.00 89.44 96 MET A C 1
ATOM 720 O O . MET A 1 96 ? -11.950 8.247 5.801 1.00 89.44 96 MET A O 1
ATOM 724 N N . THR A 1 97 ? -13.799 8.990 6.839 1.00 87.38 97 THR A N 1
ATOM 725 C CA . THR A 1 97 ? -13.782 10.330 6.221 1.00 87.38 97 THR A CA 1
ATOM 726 C C . THR A 1 97 ? -12.693 11.205 6.831 1.00 87.38 97 THR A C 1
ATOM 728 O O . THR A 1 97 ? -12.006 11.898 6.090 1.00 87.38 97 THR A O 1
ATOM 731 N N . ASP A 1 98 ? -12.517 11.128 8.150 1.00 87.25 98 ASP A N 1
ATOM 732 C CA . ASP A 1 98 ? -11.544 11.929 8.906 1.00 87.25 98 ASP A CA 1
ATOM 733 C C . ASP A 1 98 ? -10.147 11.270 8.943 1.00 87.25 98 ASP A C 1
ATOM 735 O O . ASP A 1 98 ? -9.230 11.755 9.601 1.00 87.25 98 ASP A O 1
ATOM 739 N N . ALA A 1 99 ? -9.990 10.117 8.287 1.00 87.88 99 ALA A N 1
ATOM 740 C CA . ALA A 1 99 ? -8.751 9.356 8.268 1.00 87.88 99 ALA A CA 1
ATOM 741 C C . ALA A 1 99 ? -7.731 9.920 7.277 1.00 87.88 99 ALA A C 1
ATOM 743 O O . ALA A 1 99 ? -8.067 10.207 6.123 1.00 87.88 99 ALA A O 1
ATOM 744 N N . VAL A 1 100 ? -6.464 9.911 7.692 1.00 84.06 100 VAL A N 1
ATOM 745 C CA . VAL A 1 100 ? -5.328 10.223 6.820 1.00 84.06 100 VAL A CA 1
ATOM 746 C C . VAL A 1 100 ? -5.191 9.152 5.739 1.00 84.06 100 VAL A C 1
ATOM 748 O O . VAL A 1 100 ? -5.261 7.947 6.019 1.00 84.06 100 VAL A O 1
ATOM 751 N N . ARG A 1 101 ? -4.986 9.578 4.487 1.00 85.88 101 ARG A N 1
ATOM 752 C CA . ARG A 1 101 ? -4.782 8.669 3.349 1.00 85.88 101 ARG A CA 1
ATOM 753 C C . ARG A 1 101 ? -3.369 8.757 2.813 1.00 85.88 101 ARG A C 1
ATOM 755 O O . ARG A 1 101 ? -2.859 9.847 2.567 1.00 85.88 101 ARG A O 1
ATOM 762 N N . LEU A 1 102 ? -2.784 7.591 2.562 1.00 85.44 102 LEU A N 1
ATOM 763 C CA . LEU A 1 102 ? -1.467 7.460 1.955 1.00 85.44 102 LEU A CA 1
ATOM 764 C C . LEU A 1 102 ? -1.541 6.596 0.705 1.00 85.44 102 LEU A C 1
ATOM 766 O O . LEU A 1 102 ? -1.809 5.395 0.773 1.00 85.44 102 LEU A O 1
ATOM 770 N N . ASP A 1 103 ? -1.238 7.205 -0.431 1.00 88.44 103 ASP A N 1
ATOM 771 C CA . ASP A 1 103 ? -1.178 6.526 -1.711 1.00 88.44 103 ASP A CA 1
ATOM 772 C C . ASP A 1 103 ? 0.260 6.152 -2.032 1.00 88.44 103 ASP A C 1
ATOM 774 O O . ASP A 1 103 ? 1.179 6.965 -1.929 1.00 88.44 103 ASP A O 1
ATOM 778 N N . HIS A 1 104 ? 0.443 4.907 -2.450 1.00 87.94 104 HIS A N 1
ATOM 779 C CA . HIS A 1 104 ? 1.733 4.356 -2.810 1.00 87.94 104 HIS A CA 1
ATOM 780 C C . HIS A 1 104 ? 1.644 3.711 -4.178 1.00 87.94 104 HIS A C 1
ATOM 782 O O . HIS A 1 104 ? 0.923 2.735 -4.376 1.00 87.94 104 HIS A O 1
ATOM 788 N N . PHE A 1 105 ? 2.436 4.219 -5.114 1.00 90.94 105 PHE A N 1
ATOM 789 C CA . PHE A 1 105 ? 2.748 3.510 -6.340 1.00 90.94 105 PHE A CA 1
ATOM 790 C C . PHE A 1 105 ? 4.089 2.795 -6.182 1.00 90.94 105 PHE A C 1
ATOM 792 O O . PHE A 1 105 ? 5.069 3.383 -5.726 1.00 90.94 105 PHE A O 1
ATOM 799 N N . HIS A 1 106 ? 4.146 1.526 -6.570 1.00 92.31 106 HIS A N 1
ATOM 800 C CA . HIS A 1 106 ? 5.337 0.692 -6.539 1.00 92.31 106 HIS A CA 1
ATOM 801 C C . HIS A 1 106 ? 5.623 0.117 -7.921 1.00 92.31 106 HIS A C 1
ATOM 803 O O . HIS A 1 106 ? 4.792 -0.589 -8.490 1.00 92.31 106 HIS A O 1
ATOM 809 N N . ALA A 1 107 ? 6.829 0.361 -8.428 1.00 93.88 107 ALA A N 1
ATOM 810 C CA . ALA A 1 107 ? 7.389 -0.345 -9.571 1.00 93.88 107 ALA A CA 1
ATOM 811 C C . ALA A 1 107 ? 8.488 -1.289 -9.077 1.00 93.88 107 ALA A C 1
ATOM 813 O O . ALA A 1 107 ? 9.520 -0.832 -8.589 1.00 93.88 107 ALA A O 1
ATOM 814 N N . TYR A 1 108 ? 8.256 -2.595 -9.184 1.00 93.06 108 TYR A N 1
ATOM 815 C CA . TYR A 1 108 ? 9.248 -3.624 -8.883 1.00 93.06 108 TYR A CA 1
ATOM 816 C C . TYR A 1 108 ? 9.927 -4.073 -10.172 1.00 93.06 108 TYR A C 1
ATOM 818 O O . TYR A 1 108 ? 9.248 -4.537 -11.085 1.00 93.06 108 TYR A O 1
ATOM 826 N N . GLU A 1 109 ? 11.245 -3.958 -10.231 1.00 91.50 109 GLU A N 1
ATOM 827 C CA . GLU A 1 109 ? 12.099 -4.329 -11.355 1.00 91.50 109 GLU A CA 1
ATOM 828 C C . GLU A 1 109 ? 12.874 -5.604 -11.033 1.00 91.50 109 GLU A C 1
ATOM 830 O O . GLU A 1 109 ? 13.545 -5.699 -10.000 1.00 91.50 109 GLU A O 1
ATOM 835 N N . THR A 1 110 ? 12.808 -6.582 -11.938 1.00 88.69 110 THR A N 1
ATOM 836 C CA . THR A 1 110 ? 13.620 -7.800 -11.836 1.00 88.69 110 THR A CA 1
ATOM 837 C C . THR A 1 110 ? 15.120 -7.498 -11.808 1.00 88.69 110 THR A C 1
ATOM 839 O O . THR A 1 110 ? 15.563 -6.584 -12.505 1.00 88.69 110 THR A O 1
ATOM 842 N N . PRO A 1 111 ? 15.934 -8.309 -11.107 1.00 79.94 111 PRO A N 1
ATOM 843 C CA . PRO A 1 111 ? 17.384 -8.146 -11.102 1.00 79.94 111 PRO A CA 1
ATOM 844 C C . PRO A 1 111 ? 17.969 -8.123 -12.522 1.00 79.94 111 PRO A C 1
ATOM 846 O O . PRO A 1 111 ? 17.616 -8.945 -13.370 1.00 79.94 111 PRO A O 1
ATOM 849 N N . SER A 1 112 ? 18.925 -7.229 -12.775 1.00 64.81 112 SER A N 1
ATOM 850 C CA . SER A 1 112 ? 19.636 -7.170 -14.056 1.00 64.81 112 SER A CA 1
ATOM 851 C C . SER A 1 112 ? 20.414 -8.475 -14.287 1.00 64.81 112 SER A C 1
ATOM 853 O O . SER A 1 112 ? 21.177 -8.915 -13.420 1.00 64.81 112 SER A O 1
ATOM 855 N N . GLN A 1 113 ? 20.283 -9.079 -15.475 1.00 55.12 113 GLN A N 1
ATOM 856 C CA . GLN A 1 113 ? 20.842 -10.404 -15.807 1.00 55.12 113 GLN A CA 1
ATOM 857 C C . GLN A 1 113 ? 22.361 -10.563 -15.581 1.00 55.12 113 GLN A C 1
ATOM 859 O O . GLN A 1 113 ? 22.838 -11.691 -15.459 1.00 55.12 113 GLN A O 1
ATOM 864 N N . ARG A 1 114 ? 23.135 -9.475 -15.421 1.00 47.06 114 ARG A N 1
ATOM 865 C CA . ARG A 1 114 ? 24.577 -9.541 -15.100 1.00 47.06 114 ARG A CA 1
ATOM 866 C C . ARG A 1 114 ? 24.914 -10.257 -13.782 1.00 47.06 114 ARG A C 1
ATOM 868 O O . ARG A 1 114 ? 26.074 -10.606 -13.598 1.00 47.06 114 ARG A O 1
ATOM 875 N N . ARG A 1 115 ? 23.949 -10.500 -12.884 1.00 40.00 115 ARG A N 1
ATOM 876 C CA . ARG A 1 115 ? 24.159 -11.271 -11.638 1.00 40.00 115 ARG A CA 1
ATOM 877 C C . ARG A 1 115 ? 23.524 -12.666 -11.618 1.00 40.00 115 ARG A C 1
ATOM 879 O O . ARG A 1 115 ? 23.733 -13.393 -10.655 1.00 40.00 115 ARG A O 1
ATOM 886 N N . LEU A 1 116 ? 22.779 -13.063 -12.652 1.00 46.41 116 LEU A N 1
ATOM 887 C CA . LEU A 1 116 ? 21.995 -14.308 -12.633 1.00 46.41 116 LEU A CA 1
ATOM 888 C C . LEU A 1 116 ? 22.708 -15.521 -13.251 1.00 46.41 116 LEU A C 1
ATOM 890 O O . LEU A 1 116 ? 22.278 -16.649 -13.024 1.00 46.41 116 LEU A O 1
ATOM 894 N N . MET A 1 117 ? 23.821 -15.332 -13.967 1.00 36.22 117 MET A N 1
ATOM 895 C CA . MET A 1 117 ? 24.548 -16.455 -14.582 1.00 36.22 117 MET A CA 1
ATOM 896 C C . MET A 1 117 ? 25.347 -17.327 -13.598 1.00 36.22 117 MET A C 1
ATOM 898 O O . MET A 1 117 ? 25.802 -18.396 -13.989 1.00 36.22 117 MET A O 1
ATOM 902 N N . THR A 1 118 ? 25.503 -16.933 -12.331 1.00 35.88 118 THR A N 1
ATOM 903 C CA . THR A 1 118 ? 26.308 -17.690 -11.351 1.00 35.88 118 THR A CA 1
ATOM 904 C C . THR A 1 118 ? 25.504 -18.440 -10.286 1.00 35.88 118 THR A C 1
ATOM 906 O O . THR A 1 118 ? 26.104 -19.207 -9.541 1.00 35.88 118 THR A O 1
ATOM 909 N N . ALA A 1 119 ? 24.175 -18.283 -10.215 1.00 39.19 119 ALA A N 1
ATOM 910 C CA . ALA A 1 119 ? 23.354 -18.899 -9.158 1.00 39.19 119 ALA A CA 1
ATOM 911 C C . ALA A 1 119 ? 22.301 -19.914 -9.647 1.00 39.19 119 ALA A C 1
ATOM 913 O O . ALA A 1 119 ? 21.654 -20.546 -8.821 1.00 39.19 119 ALA A O 1
ATOM 914 N N . PHE A 1 120 ? 22.109 -20.082 -10.961 1.00 45.00 120 PHE A N 1
ATOM 915 C CA . PHE A 1 120 ? 20.940 -20.796 -11.505 1.00 45.00 120 PHE A CA 1
ATOM 916 C C . PHE A 1 120 ? 21.240 -22.085 -12.290 1.00 45.00 120 PHE A C 1
ATOM 918 O O . PHE A 1 120 ? 20.391 -22.556 -13.043 1.00 45.00 120 PHE A O 1
ATOM 925 N N . SER A 1 121 ? 22.397 -22.714 -12.064 1.00 33.75 121 SER A N 1
ATOM 926 C CA . SER A 1 121 ? 22.583 -24.137 -12.397 1.00 33.75 121 SER A CA 1
ATOM 927 C C . SER A 1 121 ? 22.315 -24.981 -11.157 1.00 33.75 121 SER A C 1
ATOM 929 O O . SER A 1 121 ? 23.205 -25.172 -10.334 1.00 33.75 121 SER A O 1
ATOM 931 N N . GLY A 1 122 ? 21.092 -25.483 -11.018 1.00 32.78 122 GLY A N 1
ATOM 932 C CA . GLY A 1 122 ? 20.744 -26.397 -9.937 1.00 32.78 122 GLY A CA 1
ATOM 933 C C . GLY A 1 122 ? 19.285 -26.814 -9.999 1.00 32.78 122 GLY A C 1
ATOM 934 O O . GLY A 1 122 ? 18.388 -26.057 -9.653 1.00 32.78 122 GLY A O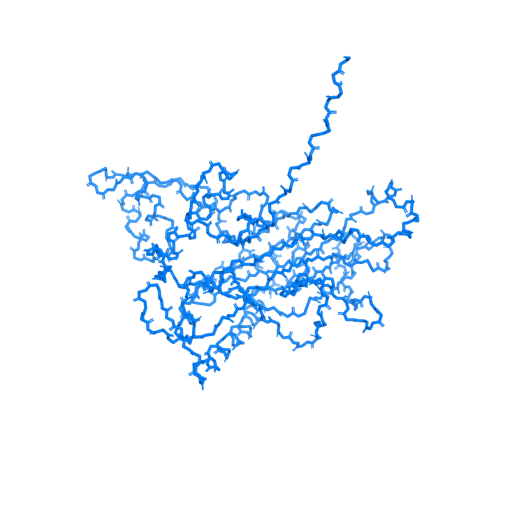 1
ATOM 935 N N . THR A 1 123 ? 19.057 -28.024 -10.485 1.00 40.94 123 THR A N 1
ATOM 936 C CA . THR A 1 123 ? 17.825 -28.795 -10.343 1.00 40.94 123 THR A CA 1
ATOM 937 C C . THR A 1 123 ? 17.462 -28.973 -8.862 1.00 40.94 123 THR A C 1
ATOM 939 O O . THR A 1 123 ? 17.947 -29.913 -8.241 1.00 40.94 123 THR A O 1
ATOM 942 N N . ASP A 1 124 ? 16.594 -28.126 -8.305 1.00 33.66 124 ASP A N 1
ATOM 943 C CA . ASP A 1 124 ? 15.993 -28.355 -6.982 1.00 33.66 124 ASP A CA 1
ATOM 944 C C . ASP A 1 124 ? 14.544 -28.821 -7.127 1.00 33.66 124 ASP A C 1
ATOM 946 O O . ASP A 1 124 ? 13.567 -28.110 -6.901 1.00 33.66 124 ASP A O 1
ATOM 950 N N . THR A 1 125 ? 14.415 -30.085 -7.516 1.00 35.88 125 THR A N 1
ATOM 951 C CA . THR A 1 125 ? 13.248 -30.911 -7.214 1.00 35.88 125 THR A CA 1
ATOM 952 C C . THR A 1 125 ? 13.401 -31.431 -5.785 1.00 35.88 125 THR A C 1
ATOM 954 O O . THR A 1 125 ? 13.827 -32.564 -5.586 1.00 35.88 125 THR A O 1
ATOM 957 N N . ASN A 1 126 ? 13.085 -30.602 -4.788 1.00 31.73 126 ASN A N 1
ATOM 958 C CA . ASN A 1 126 ? 12.861 -31.066 -3.422 1.00 31.73 126 ASN A CA 1
ATOM 959 C C . ASN A 1 126 ? 11.597 -30.419 -2.842 1.00 31.73 126 ASN A C 1
ATOM 961 O O . ASN A 1 126 ? 11.468 -29.205 -2.697 1.00 31.73 126 ASN A O 1
ATOM 965 N N . SER A 1 127 ? 10.640 -31.296 -2.559 1.00 42.00 127 SER A N 1
ATOM 966 C CA . SER A 1 127 ? 9.416 -31.093 -1.794 1.00 42.00 127 SER A CA 1
ATOM 967 C C . SER A 1 127 ? 9.690 -30.386 -0.459 1.00 42.00 127 SER A C 1
ATOM 969 O O . SER A 1 127 ? 10.576 -30.818 0.268 1.00 42.00 127 SER A O 1
ATOM 971 N N . SER A 1 128 ? 8.880 -29.361 -0.150 1.00 39.19 128 SER A N 1
ATOM 972 C CA . SER A 1 128 ? 9.014 -28.351 0.927 1.00 39.19 128 SER A CA 1
ATOM 973 C C . SER A 1 128 ? 9.927 -27.147 0.635 1.00 39.19 128 SER A C 1
ATOM 975 O O . SER A 1 128 ? 10.482 -26.568 1.566 1.00 39.19 128 SER A O 1
ATOM 977 N N . ALA A 1 129 ? 10.074 -26.763 -0.637 1.00 40.50 129 ALA A N 1
ATOM 978 C CA . ALA A 1 129 ? 10.852 -25.599 -1.057 1.00 40.50 129 ALA A CA 1
ATOM 979 C C . ALA A 1 129 ? 10.484 -24.337 -0.256 1.00 40.50 129 ALA A C 1
ATOM 981 O O . ALA A 1 129 ? 9.332 -23.898 -0.289 1.00 40.50 129 ALA A O 1
ATOM 982 N N . ASP A 1 130 ? 11.472 -23.763 0.434 1.00 49.44 130 ASP A N 1
ATOM 983 C CA . ASP A 1 130 ? 11.406 -22.428 1.023 1.00 49.44 130 ASP A CA 1
ATOM 984 C C . ASP A 1 130 ? 10.832 -21.463 -0.023 1.00 49.44 130 ASP A C 1
ATOM 986 O O . ASP A 1 130 ? 11.455 -21.181 -1.053 1.00 49.44 130 ASP A O 1
ATOM 990 N N . ILE A 1 131 ? 9.601 -20.994 0.195 1.00 59.34 131 ILE A N 1
ATOM 991 C CA . ILE A 1 131 ? 9.013 -19.963 -0.655 1.00 59.34 131 ILE A CA 1
ATOM 992 C C . ILE A 1 131 ? 9.802 -18.687 -0.372 1.00 59.34 131 ILE A C 1
ATOM 994 O O . ILE A 1 131 ? 9.527 -17.972 0.588 1.00 59.34 131 ILE A O 1
ATOM 998 N N . ASN A 1 132 ? 10.805 -18.413 -1.204 1.00 80.44 132 ASN A N 1
ATOM 999 C CA . ASN A 1 132 ? 11.554 -17.167 -1.133 1.00 80.44 132 ASN A CA 1
ATOM 1000 C C . ASN A 1 132 ? 10.665 -16.027 -1.632 1.00 80.44 132 ASN A C 1
ATOM 1002 O O . ASN A 1 132 ? 10.380 -15.911 -2.829 1.00 80.44 132 ASN A O 1
ATOM 1006 N N . PHE A 1 133 ? 10.210 -15.202 -0.694 1.00 88.75 133 PHE A N 1
ATOM 1007 C CA . PHE A 1 133 ? 9.479 -13.984 -0.991 1.00 88.75 133 PHE A CA 1
ATOM 1008 C C . PHE A 1 133 ? 10.446 -12.862 -1.366 1.00 88.75 133 PHE A C 1
ATOM 1010 O O . PHE A 1 133 ? 11.508 -12.698 -0.773 1.00 88.75 133 PHE A O 1
ATOM 1017 N N . THR A 1 134 ? 10.057 -12.066 -2.358 1.00 89.44 134 THR A N 1
ATOM 1018 C CA . THR A 1 134 ? 10.729 -10.800 -2.670 1.00 89.44 134 THR A CA 1
ATOM 1019 C C . THR A 1 134 ? 10.477 -9.799 -1.551 1.00 89.44 134 THR A C 1
ATOM 1021 O O . THR A 1 134 ? 11.377 -9.074 -1.138 1.00 89.44 134 THR A O 1
ATOM 1024 N N . PHE A 1 135 ? 9.243 -9.773 -1.044 1.00 87.94 135 PHE A N 1
ATOM 1025 C CA . PHE A 1 135 ? 8.871 -9.025 0.142 1.00 87.94 135 PHE A CA 1
ATOM 1026 C C . PHE A 1 135 ? 8.230 -9.981 1.145 1.00 87.94 135 PHE A C 1
ATOM 1028 O O . PHE A 1 135 ? 7.160 -10.529 0.874 1.00 87.94 135 PHE A O 1
ATOM 1035 N N . ASP A 1 136 ? 8.930 -10.199 2.256 1.00 88.75 136 ASP A N 1
ATOM 1036 C CA . ASP A 1 136 ? 8.580 -11.178 3.286 1.00 88.75 136 ASP A CA 1
ATOM 1037 C C . ASP A 1 136 ? 7.194 -10.953 3.897 1.00 88.75 136 ASP A C 1
ATOM 1039 O O . ASP A 1 136 ? 6.594 -9.886 3.765 1.00 88.75 136 ASP A O 1
ATOM 1043 N N . LEU A 1 137 ? 6.704 -11.970 4.611 1.00 90.12 137 LEU A N 1
ATOM 1044 C CA . LEU A 1 137 ? 5.435 -11.906 5.330 1.00 90.12 137 LEU A CA 1
ATOM 1045 C C . LEU A 1 137 ? 5.411 -10.734 6.315 1.00 90.12 137 LEU A C 1
ATOM 1047 O O . LEU A 1 137 ? 6.224 -10.653 7.242 1.00 90.12 137 LEU A O 1
ATOM 1051 N N . HIS A 1 138 ? 4.433 -9.858 6.126 1.00 91.25 138 HIS A N 1
ATOM 1052 C CA . HIS A 1 138 ? 4.171 -8.711 6.977 1.00 91.25 138 HIS A CA 1
ATOM 1053 C C . HIS A 1 138 ? 2.674 -8.440 7.095 1.00 91.25 138 HIS A C 1
ATOM 1055 O O . HIS A 1 138 ? 1.854 -9.015 6.384 1.00 91.25 138 HIS A O 1
ATOM 1061 N N . GLU A 1 139 ? 2.322 -7.598 8.056 1.00 92.00 139 GLU A N 1
ATOM 1062 C CA . GLU A 1 139 ? 1.011 -6.962 8.143 1.00 92.00 139 GLU A CA 1
ATOM 1063 C C . GLU A 1 139 ? 1.196 -5.465 7.961 1.00 92.00 139 GLU A C 1
ATOM 1065 O O . GLU A 1 139 ? 2.154 -4.889 8.483 1.00 92.00 139 GLU A O 1
ATOM 1070 N N . ASP A 1 140 ? 0.259 -4.841 7.265 1.00 90.62 140 ASP A N 1
ATOM 1071 C CA . ASP A 1 140 ? 0.267 -3.398 7.093 1.00 90.62 140 ASP A CA 1
ATOM 1072 C C . ASP A 1 140 ? -0.149 -2.684 8.372 1.00 90.62 140 ASP A C 1
ATOM 1074 O O . ASP A 1 140 ? -1.010 -3.161 9.119 1.00 90.62 140 ASP A O 1
ATOM 1078 N N . ASN A 1 141 ? 0.444 -1.516 8.606 1.00 86.06 141 ASN A N 1
ATOM 1079 C CA . ASN A 1 141 ? -0.099 -0.536 9.537 1.00 86.06 141 ASN A CA 1
ATOM 1080 C C . ASN A 1 141 ? -1.297 0.196 8.903 1.00 86.06 141 ASN A C 1
ATOM 1082 O O . ASN A 1 141 ? -1.610 0.013 7.728 1.00 86.06 141 ASN A O 1
ATOM 1086 N N . GLY A 1 142 ? -2.001 1.005 9.685 1.00 88.50 142 GLY A N 1
ATOM 1087 C CA . GLY A 1 142 ? -3.268 1.611 9.298 1.00 88.50 142 GLY A CA 1
ATOM 1088 C C . GLY A 1 142 ? -4.480 0.716 9.552 1.00 88.50 142 GLY A C 1
ATOM 1089 O O . GLY A 1 142 ? -4.386 -0.420 10.031 1.00 88.50 142 GLY A O 1
ATOM 1090 N N . MET A 1 143 ? -5.655 1.256 9.236 1.00 91.56 143 MET A N 1
ATOM 1091 C CA . MET A 1 143 ? -6.926 0.548 9.359 1.00 91.56 143 MET A CA 1
ATOM 1092 C C . MET A 1 143 ? -7.127 -0.456 8.228 1.00 91.56 143 MET A C 1
ATOM 1094 O O . MET A 1 143 ? -7.560 -1.583 8.459 1.00 91.56 143 MET A O 1
ATOM 1098 N N . PHE A 1 144 ? -6.845 -0.044 6.997 1.00 92.44 144 PHE A N 1
ATOM 1099 C CA . PHE A 1 144 ? -6.990 -0.893 5.824 1.00 92.44 144 PHE A CA 1
ATOM 1100 C C . PHE A 1 144 ? -6.186 -0.347 4.652 1.00 92.44 144 PHE A C 1
ATOM 1102 O O . PHE A 1 144 ? -5.826 0.829 4.604 1.00 92.44 144 PHE A O 1
ATOM 1109 N N . ILE A 1 145 ? -5.950 -1.215 3.678 1.00 94.31 145 ILE A N 1
ATOM 1110 C CA . ILE A 1 145 ? -5.404 -0.853 2.380 1.00 94.31 145 ILE A CA 1
ATOM 1111 C C . ILE A 1 145 ? -6.343 -1.336 1.282 1.00 94.31 145 ILE A C 1
ATOM 1113 O O . ILE A 1 145 ? -6.837 -2.465 1.327 1.00 94.31 145 ILE A O 1
ATOM 1117 N N . VAL A 1 146 ? -6.597 -0.475 0.299 1.00 95.44 146 VAL A N 1
ATOM 1118 C CA . VAL A 1 146 ? -7.325 -0.827 -0.921 1.00 95.44 146 VAL A CA 1
ATOM 1119 C C . VAL A 1 146 ? -6.402 -0.745 -2.126 1.00 95.44 146 VAL A C 1
ATOM 1121 O O . VAL A 1 146 ? -5.665 0.228 -2.294 1.00 95.44 146 VAL A O 1
ATOM 1124 N N . PHE A 1 147 ? -6.427 -1.767 -2.974 1.00 95.06 147 PHE A N 1
ATOM 1125 C CA . PHE A 1 147 ? -5.558 -1.833 -4.146 1.00 95.06 147 PHE A CA 1
ATOM 1126 C C . PHE A 1 147 ? -6.207 -2.597 -5.306 1.00 95.06 147 PHE A C 1
ATOM 1128 O O . PHE A 1 147 ? -6.905 -3.589 -5.081 1.00 95.06 147 PHE A O 1
ATOM 1135 N N . PRO A 1 148 ? -5.988 -2.166 -6.560 1.00 93.88 148 PRO A N 1
ATOM 1136 C CA . PRO A 1 148 ? -6.300 -2.969 -7.734 1.00 93.88 148 PRO A CA 1
ATOM 1137 C C . PRO A 1 148 ? -5.328 -4.148 -7.882 1.00 93.88 148 PRO A C 1
ATOM 1139 O O . PRO A 1 148 ? -4.229 -4.171 -7.323 1.00 93.88 148 PRO A O 1
ATOM 1142 N N . THR A 1 149 ? -5.694 -5.089 -8.743 1.00 92.56 149 THR A N 1
ATOM 1143 C CA . THR A 1 149 ? -4.773 -6.114 -9.251 1.00 92.56 149 THR A CA 1
ATOM 1144 C C . THR A 1 149 ? -3.525 -5.471 -9.888 1.00 92.56 149 THR A C 1
ATOM 1146 O O . THR A 1 149 ? -3.667 -4.533 -10.678 1.00 92.56 149 THR A O 1
ATOM 1149 N N . PRO A 1 150 ? -2.298 -5.937 -9.569 1.00 93.00 150 PRO A N 1
ATOM 1150 C CA . PRO A 1 150 ? -1.073 -5.371 -10.131 1.00 93.00 150 PRO A CA 1
ATOM 1151 C C . PRO A 1 150 ? -0.973 -5.611 -11.641 1.00 93.00 150 PRO A C 1
ATOM 1153 O O . PRO A 1 150 ? -1.388 -6.652 -12.151 1.00 93.00 150 PRO A O 1
ATOM 1156 N N . ALA A 1 151 ? -0.352 -4.667 -12.343 1.00 91.88 151 ALA A N 1
ATOM 1157 C CA . ALA A 1 151 ? -0.059 -4.772 -13.768 1.00 91.88 151 ALA A CA 1
ATOM 1158 C C . ALA A 1 151 ? 1.399 -5.184 -13.997 1.00 91.88 151 ALA A C 1
ATOM 1160 O O . ALA A 1 151 ? 2.284 -4.835 -13.214 1.00 91.88 151 ALA A O 1
ATOM 1161 N N . PHE A 1 152 ? 1.665 -5.885 -15.097 1.00 91.69 152 PHE A N 1
ATOM 1162 C CA . PHE A 1 152 ? 3.006 -6.339 -15.456 1.00 91.69 152 PHE A CA 1
ATOM 1163 C C . PHE A 1 152 ? 3.394 -5.820 -16.836 1.00 91.69 152 PHE A C 1
ATOM 1165 O O . PHE A 1 152 ? 2.572 -5.786 -17.755 1.00 91.69 152 PHE A O 1
ATOM 1172 N N . TYR A 1 153 ? 4.658 -5.424 -16.975 1.00 92.00 153 TYR A N 1
ATOM 1173 C CA . TYR A 1 153 ? 5.201 -4.878 -18.210 1.00 92.00 153 TYR A CA 1
ATOM 1174 C C . TYR A 1 153 ? 6.567 -5.474 -18.516 1.00 92.00 153 TYR A C 1
ATOM 1176 O O . TYR A 1 153 ? 7.464 -5.430 -17.675 1.00 92.00 153 TYR A O 1
ATOM 1184 N N . LYS A 1 154 ? 6.753 -5.960 -19.743 1.00 91.25 154 LYS A N 1
ATOM 1185 C CA . LYS A 1 154 ? 8.089 -6.139 -20.310 1.00 91.25 154 LYS A CA 1
ATOM 1186 C C . LYS A 1 154 ? 8.581 -4.783 -20.783 1.00 91.25 154 LYS A C 1
ATOM 1188 O O . LYS A 1 154 ? 7.896 -4.103 -21.547 1.00 91.25 154 LYS A O 1
ATOM 1193 N N . VAL A 1 155 ? 9.759 -4.398 -20.323 1.00 89.75 155 VAL A N 1
ATOM 1194 C CA . VAL A 1 155 ? 10.400 -3.142 -20.694 1.00 89.75 155 VAL A CA 1
ATOM 1195 C C . VAL A 1 155 ? 11.631 -3.465 -21.515 1.00 89.75 155 VAL A C 1
ATOM 1197 O O . VAL A 1 155 ? 12.519 -4.176 -21.049 1.00 89.75 155 VAL A O 1
ATOM 1200 N N . SER A 1 156 ? 11.660 -2.978 -22.752 1.00 87.25 156 SER A N 1
ATOM 1201 C CA . SER A 1 156 ? 12.857 -3.006 -23.590 1.00 87.25 156 SER A CA 1
ATOM 1202 C C . SER A 1 156 ? 13.474 -1.618 -23.638 1.00 87.25 156 SER A C 1
ATOM 1204 O O . SER A 1 156 ? 12.776 -0.654 -23.973 1.00 87.25 156 SER A O 1
ATOM 1206 N N . ASP A 1 157 ? 14.770 -1.553 -23.363 1.00 73.62 157 ASP A N 1
ATOM 1207 C CA . ASP A 1 157 ? 15.570 -0.340 -23.472 1.00 73.62 157 ASP A CA 1
ATOM 1208 C C . ASP A 1 157 ? 16.245 -0.280 -24.853 1.00 73.62 157 ASP A C 1
ATOM 1210 O O . ASP A 1 157 ? 16.860 -1.249 -25.307 1.00 73.62 157 ASP A O 1
ATOM 1214 N N . ASN A 1 158 ? 16.093 0.846 -25.549 1.00 63.81 158 ASN A N 1
ATOM 1215 C CA . ASN A 1 158 ? 16.766 1.129 -26.818 1.00 63.81 158 ASN A CA 1
ATOM 1216 C C . ASN A 1 158 ? 17.711 2.345 -26.734 1.00 63.81 158 ASN A C 1
ATOM 1218 O O . ASN A 1 158 ? 18.116 2.875 -27.770 1.00 63.81 158 ASN A O 1
ATOM 1222 N N . GLY A 1 159 ? 18.054 2.788 -25.521 1.00 56.41 159 GLY A N 1
ATOM 1223 C CA . GLY A 1 159 ? 18.976 3.889 -25.243 1.00 56.41 159 GLY A CA 1
ATOM 1224 C C . GLY A 1 159 ? 18.366 5.290 -25.325 1.00 56.41 159 GLY A C 1
ATOM 1225 O O . GLY A 1 159 ? 19.024 6.243 -24.919 1.00 56.41 159 GLY A O 1
ATOM 1226 N N . PHE A 1 160 ? 17.134 5.439 -25.829 1.00 51.09 160 PHE A N 1
ATOM 1227 C CA . PHE A 1 160 ? 16.454 6.739 -25.919 1.00 51.09 160 PHE A CA 1
ATOM 1228 C C . PHE A 1 160 ? 15.016 6.732 -25.396 1.00 51.09 160 PHE A C 1
ATOM 1230 O O . PHE A 1 160 ? 14.510 7.800 -25.074 1.00 51.09 160 PHE A O 1
ATOM 1237 N N . ASN A 1 161 ? 14.347 5.574 -25.327 1.00 66.88 161 ASN A N 1
ATOM 1238 C CA . ASN A 1 161 ? 12.996 5.439 -24.788 1.00 66.88 161 ASN A CA 1
ATOM 1239 C C . ASN A 1 161 ? 12.734 4.021 -24.261 1.00 66.88 161 ASN A C 1
ATOM 1241 O O . ASN A 1 161 ? 12.941 3.029 -24.963 1.00 66.88 161 ASN A O 1
ATOM 1245 N N . HIS A 1 162 ? 12.144 3.934 -23.071 1.00 81.12 162 HIS A N 1
ATOM 1246 C CA . HIS A 1 162 ? 11.610 2.683 -22.538 1.00 81.12 162 HIS A CA 1
ATOM 1247 C C . HIS A 1 162 ? 10.311 2.313 -23.249 1.00 81.12 162 HIS A C 1
ATOM 1249 O O . HIS A 1 162 ? 9.315 3.037 -23.166 1.00 81.12 162 HIS A O 1
ATOM 1255 N N . LYS A 1 163 ? 10.287 1.165 -23.933 1.00 87.81 163 LYS A N 1
ATOM 1256 C CA . LYS A 1 163 ? 9.045 0.620 -24.496 1.00 87.81 163 LYS A CA 1
ATOM 1257 C C . LYS A 1 163 ? 8.431 -0.370 -23.512 1.00 87.81 163 LYS A C 1
ATOM 1259 O O . LYS A 1 163 ? 9.028 -1.404 -23.231 1.00 87.81 163 LYS A O 1
ATOM 1264 N N . PHE A 1 164 ? 7.223 -0.057 -23.049 1.00 90.12 164 PHE A N 1
ATOM 1265 C CA . PHE A 1 164 ? 6.433 -0.896 -22.150 1.00 90.12 164 PHE A CA 1
ATOM 1266 C C . PHE A 1 164 ? 5.449 -1.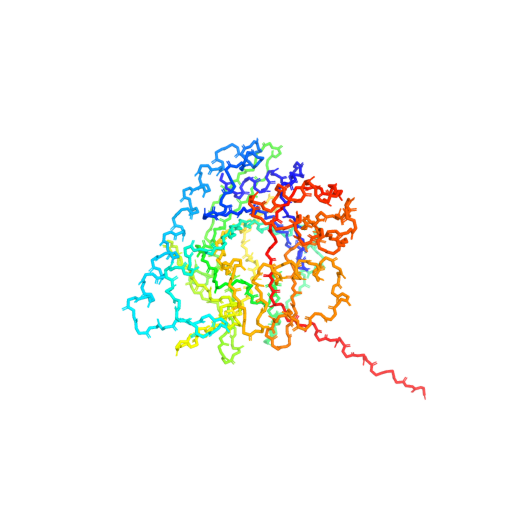753 -22.951 1.00 90.12 164 PHE A C 1
ATOM 1268 O O . PHE A 1 164 ? 4.586 -1.230 -23.654 1.00 90.12 164 PHE A O 1
ATOM 1275 N N . GLU A 1 165 ? 5.558 -3.069 -22.819 1.00 91.06 165 GLU A N 1
ATOM 1276 C CA . GLU A 1 165 ? 4.609 -4.049 -23.343 1.00 91.06 165 GLU A CA 1
ATOM 1277 C C . GLU A 1 165 ? 3.873 -4.689 -22.167 1.00 91.06 165 GLU A C 1
ATOM 1279 O O . GLU A 1 165 ? 4.499 -5.330 -21.324 1.00 91.06 165 GLU A O 1
ATOM 1284 N N . SER A 1 166 ? 2.553 -4.499 -22.081 1.00 89.62 166 SER A N 1
ATOM 1285 C CA . SER A 1 166 ? 1.754 -5.134 -21.030 1.00 89.62 166 SER A CA 1
ATOM 1286 C C . SER A 1 166 ? 1.744 -6.647 -21.221 1.00 89.62 166 SER A C 1
ATOM 1288 O O . SER A 1 166 ? 1.536 -7.138 -22.330 1.00 89.62 166 SER A O 1
ATOM 1290 N N . VAL A 1 167 ? 1.965 -7.380 -20.134 1.00 86.81 167 VAL A N 1
ATOM 1291 C CA . VAL A 1 167 ? 1.949 -8.840 -20.128 1.00 86.81 167 VAL A CA 1
ATOM 1292 C C . VAL A 1 167 ? 1.029 -9.355 -19.039 1.00 86.81 167 VAL A C 1
ATOM 1294 O O . VAL A 1 167 ? 0.904 -8.752 -17.973 1.00 86.81 167 VAL A O 1
ATOM 1297 N N . LEU A 1 168 ? 0.387 -10.487 -19.310 1.00 78.06 168 LEU A N 1
ATOM 1298 C CA . LEU A 1 168 ? -0.378 -11.193 -18.296 1.00 78.06 168 LEU A CA 1
ATOM 1299 C C . LEU A 1 168 ? 0.563 -12.046 -17.430 1.00 78.06 168 LEU A C 1
ATOM 1301 O O . LEU A 1 168 ? 1.540 -12.599 -17.949 1.00 78.06 168 LEU A O 1
ATOM 1305 N N . PRO A 1 169 ? 0.280 -12.167 -16.124 1.00 68.25 169 PRO A N 1
ATOM 1306 C CA . PRO A 1 169 ? 1.013 -13.070 -15.252 1.00 68.25 169 PRO A CA 1
ATOM 1307 C C . PRO A 1 169 ? 0.950 -14.510 -15.779 1.00 68.25 169 PRO A C 1
ATOM 1309 O O . PRO A 1 169 ? -0.108 -14.991 -16.185 1.00 68.25 169 PRO A O 1
ATOM 1312 N N . SER A 1 170 ? 2.083 -15.209 -15.788 1.00 55.81 170 SER A N 1
ATOM 1313 C CA . SER A 1 170 ? 2.154 -16.611 -16.215 1.00 55.81 170 SER A CA 1
ATOM 1314 C C . SER A 1 170 ? 1.882 -17.522 -15.015 1.00 55.81 170 SER A C 1
ATOM 1316 O O . SER A 1 170 ? 2.687 -17.568 -14.093 1.00 55.81 170 SER A O 1
ATOM 1318 N N . GLY A 1 171 ? 0.754 -18.229 -15.036 1.00 54.44 171 GLY A N 1
ATOM 1319 C CA . GLY A 1 171 ? 0.349 -19.227 -14.040 1.00 54.44 171 GLY A CA 1
ATOM 1320 C C . GLY A 1 171 ? -0.589 -20.247 -14.681 1.00 54.44 171 GLY A C 1
ATOM 1321 O O . GLY A 1 171 ? -1.060 -20.008 -15.796 1.00 54.44 171 GLY A O 1
ATOM 1322 N N . ILE A 1 172 ? -0.903 -21.356 -14.002 1.00 47.16 172 ILE A N 1
ATOM 1323 C CA . I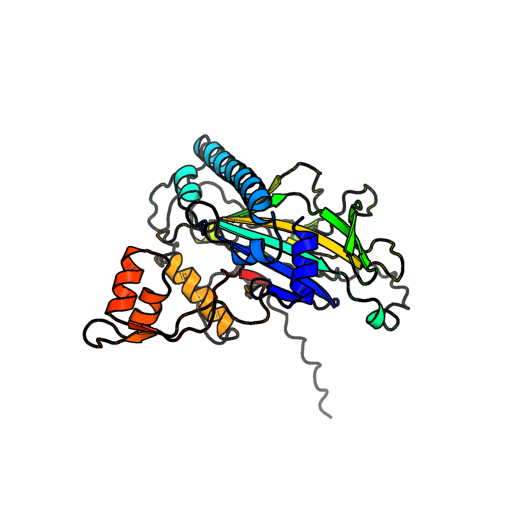LE A 1 172 ? -1.702 -22.463 -14.583 1.00 47.16 172 ILE A CA 1
ATOM 1324 C C . ILE A 1 172 ? -3.071 -21.964 -15.098 1.00 47.16 172 ILE A C 1
ATOM 1326 O O . ILE A 1 172 ? -3.603 -22.504 -16.065 1.00 47.16 172 ILE A O 1
ATOM 1330 N N . ASN A 1 173 ? -3.583 -20.869 -14.518 1.00 52.06 173 ASN A N 1
ATOM 1331 C CA . ASN A 1 173 ? -4.817 -20.187 -14.926 1.00 52.06 173 ASN A CA 1
ATOM 1332 C C . ASN A 1 173 ? -4.626 -18.716 -15.368 1.00 52.06 173 ASN A C 1
ATOM 1334 O O . ASN A 1 173 ? -5.612 -17.996 -15.499 1.00 52.06 173 ASN A O 1
ATOM 1338 N N . GLY A 1 174 ? -3.389 -18.233 -15.547 1.00 57.78 174 GLY A N 1
ATOM 1339 C CA . GLY A 1 174 ? -3.106 -16.844 -15.961 1.00 57.78 174 GLY A CA 1
ATOM 1340 C C . GLY A 1 174 ? -3.465 -15.747 -14.941 1.00 57.78 174 GLY A C 1
ATOM 1341 O O . GLY A 1 174 ? -3.593 -14.583 -15.313 1.00 57.78 174 GLY A O 1
ATOM 1342 N N . LEU A 1 175 ? -3.663 -16.110 -13.666 1.00 65.50 175 LEU A N 1
ATOM 1343 C CA . LEU A 1 175 ? -4.111 -15.207 -12.588 1.00 65.50 175 LEU A CA 1
ATOM 1344 C C . LEU A 1 175 ? -3.187 -15.215 -11.353 1.00 65.50 175 LEU A C 1
ATOM 1346 O O . LEU A 1 175 ? -3.517 -14.620 -10.330 1.00 65.50 175 LEU A O 1
ATOM 1350 N N . GLU A 1 176 ? -2.041 -15.891 -11.438 1.00 79.38 176 GLU A N 1
ATOM 1351 C CA . GLU A 1 176 ? -1.019 -15.908 -10.384 1.00 79.38 176 GLU A CA 1
ATOM 1352 C C . GLU A 1 176 ? -0.235 -14.598 -10.430 1.00 79.38 176 GLU A C 1
ATOM 1354 O O . GLU A 1 176 ? 0.598 -14.393 -11.307 1.00 79.38 176 GLU A O 1
ATOM 1359 N N . VAL A 1 177 ? -0.528 -13.679 -9.514 1.00 87.12 177 VAL A N 1
ATOM 1360 C CA . VAL A 1 177 ? 0.067 -12.332 -9.486 1.00 87.12 177 VAL A CA 1
ATOM 1361 C C . VAL A 1 177 ? 1.248 -12.221 -8.521 1.00 87.12 177 VAL A C 1
ATOM 1363 O O . VAL A 1 177 ? 1.764 -11.125 -8.300 1.00 87.12 177 VAL A O 1
ATOM 1366 N N . GLY A 1 178 ? 1.682 -13.328 -7.915 1.00 89.50 178 GLY A N 1
ATOM 1367 C CA . GLY A 1 178 ? 2.781 -13.358 -6.957 1.00 89.50 178 GLY A CA 1
ATOM 1368 C C . GLY A 1 178 ? 2.441 -12.600 -5.678 1.00 89.50 178 GLY A C 1
ATOM 1369 O O . GLY A 1 178 ? 3.269 -11.845 -5.163 1.00 89.50 178 GLY A O 1
ATOM 1370 N N . PHE A 1 179 ? 1.199 -12.715 -5.217 1.00 92.56 179 PHE A N 1
ATOM 1371 C CA . PHE A 1 179 ? 0.708 -12.145 -3.966 1.00 92.56 179 PHE A CA 1
ATOM 1372 C C . PHE A 1 179 ? 0.229 -13.292 -3.085 1.00 92.56 179 PHE A C 1
ATOM 1374 O O . PHE A 1 179 ? -0.540 -14.125 -3.545 1.00 92.56 179 PHE A O 1
ATOM 1381 N N . PHE A 1 180 ? 0.700 -13.355 -1.847 1.00 94.06 180 PHE A N 1
ATOM 1382 C CA . PHE A 1 180 ? 0.407 -14.451 -0.929 1.00 94.06 180 PHE A CA 1
ATOM 1383 C C . PHE A 1 180 ? -0.194 -13.889 0.341 1.00 94.06 180 PHE A C 1
ATOM 1385 O O . PHE A 1 180 ? 0.288 -12.876 0.837 1.00 94.06 180 PHE A O 1
ATOM 1392 N N . ILE A 1 181 ? -1.196 -14.564 0.888 1.00 95.12 181 ILE A N 1
ATOM 1393 C CA . ILE A 1 181 ? -1.733 -14.276 2.216 1.00 95.12 181 ILE A CA 1
ATOM 1394 C C . ILE A 1 181 ? -1.563 -15.500 3.105 1.00 95.12 181 ILE A C 1
ATOM 1396 O O . ILE A 1 181 ? -1.591 -16.637 2.631 1.00 95.12 181 ILE A O 1
ATOM 1400 N N . GLN A 1 182 ? -1.398 -15.262 4.399 1.00 93.38 182 GLN A N 1
ATOM 1401 C CA . GLN A 1 182 ? -1.458 -16.308 5.403 1.00 93.38 182 GLN A CA 1
ATOM 1402 C C . GLN A 1 182 ? -2.877 -16.375 5.974 1.00 93.38 182 GLN A C 1
ATOM 1404 O O . GLN A 1 182 ? -3.401 -15.384 6.482 1.00 93.38 182 GLN A O 1
ATOM 1409 N N . THR A 1 183 ? -3.507 -17.540 5.875 1.00 90.75 183 THR A N 1
ATOM 1410 C CA . THR A 1 183 ? -4.815 -17.818 6.471 1.00 90.75 183 THR A CA 1
ATOM 1411 C C . THR A 1 183 ? -4.701 -17.977 7.988 1.00 90.75 183 THR A C 1
ATOM 1413 O O . THR A 1 183 ? -3.615 -18.144 8.542 1.00 90.75 183 THR A O 1
ATOM 1416 N N . HIS A 1 184 ? -5.840 -17.955 8.684 1.00 84.94 184 HIS A N 1
ATOM 1417 C CA . HIS A 1 184 ? -5.895 -18.101 10.144 1.00 84.94 184 HIS A CA 1
ATOM 1418 C C . HIS A 1 184 ? -5.220 -19.386 10.663 1.00 84.94 184 HIS A C 1
ATOM 1420 O O . HIS A 1 184 ? -4.613 -19.381 11.729 1.00 84.94 184 HIS A O 1
ATOM 1426 N N . ASP A 1 185 ? -5.304 -20.490 9.920 1.00 88.75 185 ASP A N 1
ATOM 1427 C CA . ASP A 1 185 ? -4.648 -21.762 10.249 1.00 88.75 185 ASP A CA 1
ATOM 1428 C C . ASP A 1 185 ? -3.161 -21.808 9.846 1.00 88.75 185 ASP A C 1
ATOM 1430 O O . ASP A 1 185 ? -2.517 -22.851 9.938 1.00 88.75 185 ASP A O 1
ATOM 1434 N N . GLY A 1 186 ? -2.598 -20.672 9.429 1.00 86.25 186 GLY A N 1
ATOM 1435 C CA . GLY A 1 186 ? -1.186 -20.510 9.108 1.00 86.25 186 GLY A CA 1
ATOM 1436 C C . GLY A 1 186 ? -0.804 -20.941 7.694 1.00 86.25 186 GLY A C 1
ATOM 1437 O O . GLY A 1 186 ? 0.377 -20.836 7.348 1.00 86.25 186 GLY A O 1
ATOM 1438 N N . GLN A 1 187 ? -1.758 -21.395 6.872 1.00 91.88 187 GLN A N 1
ATOM 1439 C CA . GLN A 1 187 ? -1.485 -21.793 5.492 1.00 91.88 187 GLN A CA 1
ATOM 1440 C C . GLN A 1 187 ? -1.202 -20.576 4.615 1.00 91.88 187 GLN A C 1
ATOM 1442 O O . GLN A 1 187 ? -1.836 -19.531 4.734 1.00 91.88 187 GLN A O 1
ATOM 1447 N N . LEU A 1 188 ? -0.249 -20.724 3.699 1.00 91.69 188 LEU A N 1
ATOM 1448 C CA . LEU A 1 188 ? 0.016 -19.725 2.673 1.00 91.69 188 LEU A CA 1
ATOM 1449 C C . LEU A 1 188 ? -0.823 -20.028 1.442 1.00 91.69 188 LEU A C 1
ATOM 1451 O O . LEU A 1 188 ? -0.737 -21.119 0.880 1.00 91.69 188 LEU A O 1
ATOM 1455 N N . VAL A 1 189 ? -1.607 -19.045 1.013 1.00 91.75 189 VAL A N 1
ATOM 1456 C CA . VAL A 1 189 ? -2.446 -19.139 -0.180 1.00 91.75 189 VAL A CA 1
ATOM 1457 C C . VAL A 1 189 ? -2.176 -17.955 -1.099 1.00 91.75 189 VAL A C 1
ATOM 1459 O O . VAL A 1 189 ? -1.948 -16.837 -0.642 1.00 91.75 189 VAL A O 1
ATOM 1462 N N . GLU A 1 190 ? -2.201 -18.198 -2.405 1.00 91.06 190 GLU A N 1
ATOM 1463 C CA . GLU A 1 190 ? -2.129 -17.157 -3.432 1.00 91.06 190 GLU A CA 1
ATOM 1464 C C . GLU A 1 190 ? -3.557 -16.844 -3.903 1.00 91.06 190 GLU A C 1
ATOM 1466 O O . GLU A 1 190 ? -4.147 -17.643 -4.637 1.00 91.06 190 GLU A O 1
ATOM 1471 N N . PRO A 1 191 ? -4.179 -15.743 -3.439 1.00 89.81 191 PRO A N 1
ATOM 1472 C CA . PRO A 1 191 ? -5.532 -15.410 -3.849 1.00 89.81 191 PRO A CA 1
ATOM 1473 C C . PRO A 1 191 ? -5.567 -14.977 -5.316 1.00 89.81 191 PRO A C 1
ATOM 1475 O O . PRO A 1 191 ? -4.658 -14.330 -5.836 1.00 89.81 191 PRO A O 1
ATOM 1478 N N . ILE A 1 192 ? -6.683 -15.286 -5.971 1.00 87.94 192 ILE A N 1
ATOM 1479 C CA . ILE A 1 192 ? -6.943 -14.874 -7.348 1.00 87.94 192 ILE A CA 1
ATOM 1480 C C . ILE A 1 192 ? -7.369 -13.404 -7.352 1.00 87.94 192 ILE A C 1
ATOM 1482 O O . ILE A 1 192 ? -8.500 -13.080 -6.981 1.00 87.94 192 ILE A O 1
ATOM 1486 N N . LEU A 1 193 ? -6.482 -12.521 -7.812 1.00 88.50 193 LEU A N 1
ATOM 1487 C CA . LEU A 1 193 ? -6.792 -11.107 -8.022 1.00 88.50 193 LEU A CA 1
ATOM 1488 C C . LEU A 1 193 ? -7.241 -10.898 -9.473 1.00 88.50 193 LEU A C 1
ATOM 1490 O O . LEU A 1 193 ? -6.453 -11.018 -10.410 1.00 88.50 193 LEU A O 1
ATOM 1494 N N . LYS A 1 194 ? -8.538 -10.645 -9.671 1.00 85.94 194 LYS A N 1
ATOM 1495 C CA . LYS A 1 194 ? -9.125 -10.485 -11.009 1.00 85.94 194 LYS A CA 1
ATOM 1496 C C . LYS A 1 194 ? -8.852 -9.088 -11.579 1.00 85.94 194 LYS A C 1
ATOM 1498 O O . LYS A 1 194 ? -8.830 -8.120 -10.814 1.00 85.94 194 LYS A O 1
ATOM 1503 N N . PRO A 1 195 ? -8.709 -8.944 -12.908 1.00 83.31 195 PRO A N 1
ATOM 1504 C CA . PRO A 1 195 ? -8.780 -7.633 -13.550 1.00 83.31 195 PRO A CA 1
ATOM 1505 C C . PRO A 1 195 ? -10.073 -6.909 -13.153 1.00 83.31 195 PRO A C 1
ATOM 1507 O O . PRO A 1 195 ? -11.095 -7.566 -12.971 1.00 83.31 195 PRO A O 1
ATOM 1510 N N . ASP A 1 196 ? -10.015 -5.586 -13.001 1.00 84.44 196 ASP A N 1
ATOM 1511 C CA . ASP A 1 196 ? -11.149 -4.706 -12.655 1.00 84.44 196 ASP A CA 1
ATOM 1512 C C . ASP A 1 196 ? -11.742 -4.874 -11.243 1.00 84.44 196 ASP A C 1
ATOM 1514 O O . ASP A 1 196 ? -12.761 -4.267 -10.914 1.00 84.44 196 ASP A O 1
ATOM 1518 N N . TYR A 1 197 ? -11.098 -5.659 -10.376 1.00 88.06 197 TYR A N 1
ATOM 1519 C CA . TYR A 1 197 ? -11.468 -5.768 -8.966 1.00 88.06 197 TYR A CA 1
ATOM 1520 C C . TYR A 1 197 ? -10.547 -4.904 -8.104 1.00 88.06 197 TYR A C 1
ATOM 1522 O O . TYR A 1 197 ? -9.349 -4.775 -8.366 1.00 88.06 197 TYR A O 1
ATOM 1530 N N . VAL A 1 198 ? -11.115 -4.361 -7.027 1.00 93.12 198 VAL A N 1
ATOM 1531 C CA . VAL A 1 198 ? -10.368 -3.731 -5.936 1.00 93.12 198 VAL A CA 1
ATOM 1532 C C . VAL A 1 198 ? -10.389 -4.678 -4.745 1.00 93.12 198 VAL A C 1
ATOM 1534 O O . VAL A 1 198 ? -11.444 -5.166 -4.344 1.00 93.12 198 VAL A O 1
ATOM 1537 N N . THR A 1 199 ? -9.212 -4.941 -4.193 1.00 94.44 199 THR A N 1
ATOM 1538 C CA . THR A 1 199 ? -9.029 -5.746 -2.986 1.00 94.44 199 THR A CA 1
ATOM 1539 C C . THR A 1 199 ? -8.919 -4.818 -1.787 1.00 94.44 199 THR A C 1
ATOM 1541 O O . THR A 1 199 ? -8.223 -3.809 -1.867 1.00 94.44 199 THR A O 1
ATOM 1544 N N . LEU A 1 200 ? -9.589 -5.161 -0.685 1.00 94.56 200 LEU A N 1
ATOM 1545 C CA . LEU A 1 200 ? -9.450 -4.498 0.610 1.00 94.56 200 LEU A CA 1
ATOM 1546 C C . LEU A 1 200 ? -8.828 -5.479 1.599 1.00 94.56 200 LEU A C 1
ATOM 1548 O O . LEU A 1 200 ? -9.307 -6.605 1.738 1.00 94.56 200 LEU A O 1
ATOM 1552 N N . MET A 1 201 ? -7.792 -5.040 2.305 1.00 95.00 201 MET A N 1
ATOM 1553 C CA . MET A 1 201 ? -7.189 -5.783 3.408 1.00 95.00 201 MET A CA 1
ATOM 1554 C C . MET A 1 201 ? -7.229 -4.959 4.682 1.00 95.00 201 MET A C 1
ATOM 1556 O O . MET A 1 201 ? -7.013 -3.751 4.647 1.00 95.00 201 MET A O 1
ATOM 1560 N N . VAL A 1 202 ? -7.492 -5.624 5.803 1.00 94.19 202 VAL A N 1
ATOM 1561 C CA . VAL A 1 202 ? -7.506 -4.999 7.127 1.00 94.19 202 VAL A CA 1
ATOM 1562 C C . VAL A 1 202 ? -6.078 -4.923 7.654 1.00 94.19 202 VAL A C 1
ATOM 1564 O O . VAL A 1 202 ? -5.347 -5.917 7.624 1.00 94.19 202 VAL A O 1
ATOM 1567 N N . GLY A 1 203 ? -5.700 -3.735 8.116 1.00 92.62 203 GLY A N 1
ATOM 1568 C CA . GLY A 1 203 ? -4.405 -3.445 8.714 1.00 92.62 203 GLY A CA 1
ATOM 1569 C C . GLY A 1 203 ? -4.389 -3.688 10.223 1.00 92.62 203 GLY A C 1
ATOM 1570 O O . GLY A 1 203 ? -5.419 -3.847 10.884 1.00 92.62 203 GLY A O 1
ATOM 1571 N N . THR A 1 204 ? -3.180 -3.738 10.769 1.00 88.38 204 THR A N 1
ATOM 1572 C CA . THR A 1 204 ? -2.893 -4.087 12.164 1.00 88.38 204 THR A CA 1
ATOM 1573 C C . THR A 1 204 ? -3.582 -3.144 13.139 1.00 88.38 204 THR A C 1
ATOM 1575 O O . THR A 1 204 ? -4.095 -3.566 14.179 1.00 88.38 204 THR A O 1
ATOM 1578 N N . GLU A 1 205 ? -3.614 -1.860 12.798 1.00 87.19 205 GLU A N 1
ATOM 1579 C CA . GLU A 1 205 ? -4.022 -0.817 13.725 1.00 87.19 205 GLU A CA 1
ATOM 1580 C C . GLU A 1 205 ? -5.540 -0.761 13.893 1.00 87.19 205 GLU A C 1
ATOM 1582 O O . GLU A 1 205 ? -6.000 -0.358 14.958 1.00 87.19 205 GLU A O 1
ATOM 1587 N N . PHE A 1 206 ? -6.330 -1.272 12.939 1.00 89.00 206 PHE A N 1
ATOM 1588 C CA . PHE A 1 206 ? -7.786 -1.345 13.098 1.00 89.00 206 PHE A CA 1
ATOM 1589 C C . PHE A 1 206 ? -8.181 -2.053 14.402 1.00 89.00 206 PHE A C 1
ATOM 1591 O O . PHE A 1 206 ? -8.935 -1.514 15.207 1.00 89.00 206 PHE A O 1
ATOM 1598 N N . ASN A 1 207 ? -7.607 -3.233 14.654 1.00 86.06 207 ASN A N 1
ATOM 1599 C CA . ASN A 1 207 ? -7.922 -4.034 15.840 1.00 86.06 207 ASN A CA 1
ATOM 1600 C C . ASN A 1 207 ? -7.204 -3.571 17.113 1.00 86.06 207 ASN A C 1
ATOM 1602 O O . ASN A 1 207 ? -7.592 -3.953 18.214 1.00 86.06 207 ASN A O 1
ATOM 1606 N N . GLN A 1 208 ? -6.119 -2.807 16.982 1.00 82.62 208 GLN A N 1
ATOM 1607 C CA . GLN A 1 208 ? -5.358 -2.324 18.136 1.00 82.62 208 GLN A CA 1
ATOM 1608 C C . GLN A 1 208 ? -5.893 -1.003 18.688 1.00 82.62 208 GLN A C 1
ATOM 1610 O O . GLN A 1 208 ? -5.734 -0.727 19.881 1.00 82.62 208 GLN A O 1
ATOM 1615 N N . TRP A 1 209 ? -6.505 -0.194 17.824 1.00 85.44 209 TRP A N 1
ATOM 1616 C CA . TRP A 1 209 ? -6.980 1.146 18.148 1.00 85.44 209 TRP A CA 1
ATOM 1617 C C . TRP A 1 209 ? -8.493 1.217 18.325 1.00 85.44 209 TRP A C 1
ATOM 1619 O O . TRP A 1 209 ? -8.966 2.062 19.084 1.00 85.44 209 TRP A O 1
ATOM 1629 N N . MET A 1 210 ? -9.245 0.319 17.684 1.00 85.50 210 MET A N 1
ATOM 1630 C CA . MET A 1 210 ? -10.704 0.318 17.728 1.00 85.50 210 MET A CA 1
ATOM 1631 C C . MET A 1 210 ? -11.251 -0.941 18.403 1.00 85.50 210 MET A C 1
ATOM 1633 O O . MET A 1 210 ? -10.736 -2.044 18.226 1.00 85.50 210 MET A O 1
ATOM 1637 N N . LEU A 1 211 ? -12.356 -0.788 19.135 1.00 87.81 211 LEU A N 1
ATOM 1638 C CA . LEU A 1 211 ? -13.172 -1.907 19.605 1.00 87.81 211 LEU A CA 1
ATOM 1639 C C . LEU A 1 211 ? -14.354 -2.092 18.661 1.00 87.81 211 LEU A C 1
ATOM 1641 O O . LEU A 1 211 ? -15.298 -1.302 18.671 1.00 87.81 211 LEU A O 1
ATOM 1645 N N . SER A 1 212 ? -14.334 -3.149 17.859 1.00 90.12 212 SER A N 1
ATOM 1646 C CA . SER A 1 212 ? -15.443 -3.501 16.977 1.00 90.12 212 SER A CA 1
ATOM 1647 C C . SER A 1 212 ? -16.324 -4.603 17.572 1.00 90.12 212 SER A C 1
ATOM 1649 O O . SER A 1 212 ? -15.873 -5.460 18.328 1.00 90.12 212 SER A O 1
ATOM 1651 N N . SER A 1 213 ? -17.607 -4.601 17.203 1.00 91.19 213 SER A N 1
ATOM 1652 C CA . SER A 1 213 ? -18.557 -5.683 17.539 1.00 91.19 213 SER A CA 1
ATOM 1653 C C . SER A 1 213 ? -18.140 -7.049 16.987 1.00 91.19 213 SER A C 1
ATOM 1655 O O . SER A 1 213 ? -18.478 -8.076 17.566 1.00 91.19 213 SER A O 1
ATOM 1657 N N . HIS A 1 214 ? -17.418 -7.051 15.865 1.00 89.00 214 HIS A N 1
ATOM 1658 C CA . HIS A 1 214 ? -16.892 -8.238 15.206 1.00 89.00 214 HIS A CA 1
ATOM 1659 C C . HIS A 1 214 ? -15.408 -8.025 14.936 1.00 89.00 214 HIS A C 1
ATOM 1661 O O . HIS A 1 214 ? -15.003 -6.957 14.471 1.00 89.00 214 HIS A O 1
ATOM 1667 N N . HIS A 1 215 ? -14.601 -9.043 15.212 1.00 86.44 215 HIS A N 1
ATOM 1668 C CA . HIS A 1 215 ? -13.177 -8.996 14.922 1.00 86.44 215 HIS A CA 1
ATOM 1669 C C . HIS A 1 215 ? -12.944 -9.097 13.411 1.00 86.44 215 HIS A C 1
ATOM 1671 O O . HIS A 1 215 ? -13.405 -10.047 12.776 1.00 86.44 215 HIS A O 1
ATOM 1677 N N . LEU A 1 216 ? -12.238 -8.117 12.844 1.00 88.94 216 LEU A N 1
ATOM 1678 C CA . LEU A 1 216 ? -11.834 -8.123 11.442 1.00 88.94 216 LEU A CA 1
ATOM 1679 C C . LEU A 1 216 ? -10.348 -8.486 11.387 1.00 88.94 216 LEU A C 1
ATOM 1681 O O . LEU A 1 216 ? -9.532 -7.628 11.700 1.00 88.94 216 LEU A O 1
ATOM 1685 N N . PRO A 1 217 ? -9.965 -9.729 11.060 1.00 90.31 217 PRO A N 1
ATOM 1686 C CA . PRO A 1 217 ? -8.583 -10.167 11.208 1.00 90.31 217 PRO A CA 1
ATOM 1687 C C . PRO A 1 217 ? -7.649 -9.392 10.277 1.00 90.31 217 PRO A C 1
ATOM 1689 O O . PRO A 1 217 ? -7.936 -9.217 9.092 1.00 90.31 217 PRO A O 1
ATOM 1692 N N . THR A 1 218 ? -6.516 -8.961 10.824 1.00 92.44 218 THR A N 1
ATOM 1693 C CA . THR A 1 218 ? -5.434 -8.354 10.050 1.00 92.44 218 THR A CA 1
ATOM 1694 C C . THR A 1 218 ? -4.900 -9.344 9.016 1.00 92.44 218 THR A C 1
ATOM 1696 O O . THR A 1 218 ? -4.737 -10.530 9.310 1.00 92.44 218 THR A O 1
ATOM 1699 N N . VAL A 1 219 ? -4.603 -8.868 7.805 1.00 94.44 219 VAL A N 1
ATOM 1700 C CA . VAL A 1 219 ? -4.113 -9.732 6.724 1.00 94.44 219 VAL A CA 1
ATOM 1701 C C . VAL A 1 219 ? -2.588 -9.761 6.700 1.00 94.44 219 VAL A C 1
ATOM 1703 O O . VAL A 1 219 ? -1.930 -8.808 6.279 1.00 94.44 219 VAL A O 1
ATOM 1706 N N . THR A 1 220 ? -2.021 -10.901 7.092 1.00 94.19 220 THR A N 1
ATOM 1707 C CA . THR A 1 220 ? -0.607 -11.193 6.846 1.00 94.19 220 THR A CA 1
ATOM 1708 C C . THR A 1 220 ? -0.403 -11.569 5.391 1.00 94.19 220 THR A C 1
ATOM 1710 O O . THR A 1 220 ? -1.062 -12.483 4.895 1.00 94.19 220 THR A O 1
ATOM 1713 N N . HIS A 1 221 ? 0.536 -10.914 4.721 1.00 94.31 221 HIS A N 1
ATOM 1714 C CA . HIS A 1 221 ? 0.768 -11.125 3.305 1.00 94.31 221 HIS A CA 1
ATOM 1715 C C . HIS A 1 221 ? 2.232 -10.944 2.906 1.00 94.31 221 HIS A C 1
ATOM 1717 O O . HIS A 1 221 ? 3.037 -10.373 3.636 1.00 94.31 221 HIS A O 1
ATOM 1723 N N . ALA A 1 222 ? 2.576 -11.486 1.745 1.00 92.75 222 ALA A N 1
ATOM 1724 C CA . ALA A 1 222 ? 3.902 -11.442 1.158 1.00 92.75 222 ALA A CA 1
ATOM 1725 C C . ALA A 1 222 ? 3.806 -11.262 -0.356 1.00 92.75 222 ALA A C 1
ATOM 1727 O O . ALA A 1 222 ? 2.768 -11.492 -0.986 1.00 92.75 222 ALA A O 1
ATOM 1728 N N . MET A 1 223 ? 4.923 -10.872 -0.955 1.00 92.56 223 MET A N 1
ATOM 1729 C CA . MET A 1 223 ? 5.026 -10.671 -2.390 1.00 92.56 223 MET A CA 1
ATOM 1730 C C . MET A 1 223 ? 6.188 -11.474 -2.956 1.00 92.56 223 MET A C 1
ATOM 1732 O O . MET A 1 223 ? 7.291 -11.471 -2.412 1.00 92.56 223 MET A O 1
ATOM 1736 N N . ARG A 1 224 ? 5.947 -12.135 -4.086 1.00 90.88 224 ARG A N 1
ATOM 1737 C CA . ARG A 1 224 ? 6.976 -12.782 -4.898 1.00 90.88 224 ARG A CA 1
ATOM 1738 C C . ARG A 1 224 ? 6.979 -12.159 -6.284 1.00 90.88 224 ARG A C 1
ATOM 1740 O O . ARG A 1 224 ? 5.937 -12.088 -6.938 1.00 90.88 224 ARG A O 1
ATOM 1747 N N . MET A 1 225 ? 8.148 -11.733 -6.745 1.00 89.06 225 MET A N 1
ATOM 1748 C CA . MET A 1 225 ? 8.310 -11.293 -8.120 1.00 89.06 225 MET A CA 1
ATOM 1749 C C . MET A 1 225 ? 8.184 -12.498 -9.056 1.00 89.06 225 MET A C 1
ATOM 1751 O O . MET A 1 225 ? 8.801 -13.543 -8.839 1.00 89.06 225 MET A O 1
ATOM 1755 N N . LEU A 1 226 ? 7.342 -12.372 -10.082 1.00 85.25 226 LEU A N 1
ATOM 1756 C CA . LEU A 1 226 ? 7.091 -13.463 -11.018 1.00 85.25 226 LEU A CA 1
ATOM 1757 C C . LEU A 1 226 ? 8.275 -13.670 -11.957 1.00 85.25 226 LEU A C 1
ATOM 1759 O O . LEU A 1 226 ? 8.969 -12.727 -12.338 1.00 85.25 226 LEU A O 1
ATOM 1763 N N . LYS A 1 227 ? 8.452 -14.921 -12.381 1.00 78.12 227 LYS A N 1
ATOM 1764 C CA . LYS A 1 227 ? 9.357 -15.279 -13.470 1.00 78.12 227 LYS A CA 1
ATOM 1765 C C . LYS A 1 227 ? 8.528 -15.370 -14.744 1.00 78.12 227 LYS A C 1
ATOM 1767 O O . LYS A 1 227 ? 7.666 -16.234 -14.850 1.00 78.12 227 LYS A O 1
ATOM 1772 N N . ILE A 1 228 ? 8.768 -14.453 -15.673 1.00 76.94 228 ILE A N 1
ATOM 1773 C CA . ILE A 1 228 ? 8.130 -14.435 -16.992 1.00 76.94 228 ILE A CA 1
ATOM 1774 C C . ILE A 1 228 ? 9.231 -14.597 -18.035 1.00 76.94 228 ILE A C 1
ATOM 1776 O O . ILE A 1 228 ? 10.295 -13.990 -17.900 1.00 76.94 228 ILE A O 1
ATOM 1780 N N . ASP A 1 229 ? 8.973 -15.393 -19.073 1.00 77.75 229 ASP A N 1
ATOM 1781 C CA . ASP A 1 229 ? 9.909 -15.571 -20.182 1.00 77.75 229 ASP A CA 1
ATOM 1782 C C . ASP A 1 229 ? 10.153 -14.236 -20.893 1.00 77.75 229 ASP A C 1
ATOM 1784 O O . ASP A 1 229 ? 9.221 -13.575 -21.369 1.00 77.75 229 ASP A O 1
ATOM 1788 N N . MET A 1 230 ? 11.418 -13.827 -20.956 1.00 78.00 230 MET A N 1
ATOM 1789 C CA . MET A 1 230 ? 11.860 -12.529 -21.462 1.00 78.00 230 MET A CA 1
ATOM 1790 C C . MET A 1 230 ? 13.104 -12.671 -22.329 1.00 78.00 230 MET A C 1
ATOM 1792 O O . MET A 1 230 ? 13.939 -13.549 -22.105 1.00 78.00 230 MET A O 1
ATOM 1796 N N . MET A 1 231 ? 13.261 -11.759 -23.287 1.00 80.75 231 MET A N 1
ATOM 1797 C CA . MET A 1 231 ? 14.515 -11.625 -24.022 1.00 80.75 231 MET A CA 1
ATOM 1798 C C . MET A 1 231 ? 15.625 -11.101 -23.096 1.00 80.75 231 MET A C 1
ATOM 1800 O O . MET A 1 231 ? 15.330 -10.360 -22.158 1.00 80.75 231 MET A O 1
ATOM 1804 N N . PRO A 1 232 ? 16.911 -11.397 -23.367 1.00 78.31 232 PRO A N 1
ATOM 1805 C CA . PRO A 1 232 ? 18.024 -10.926 -22.534 1.00 78.31 232 PRO A CA 1
ATOM 1806 C C . PRO A 1 232 ? 18.115 -9.404 -22.351 1.00 78.31 232 PRO A C 1
ATOM 1808 O O . PRO A 1 232 ? 18.698 -8.912 -21.390 1.00 78.31 232 PRO A O 1
ATOM 1811 N N . THR A 1 233 ? 17.541 -8.650 -23.285 1.00 79.38 233 THR A N 1
ATOM 1812 C CA . THR A 1 233 ? 17.503 -7.183 -23.288 1.00 79.38 233 THR A CA 1
ATOM 1813 C C . THR A 1 233 ? 16.252 -6.604 -22.624 1.00 79.38 233 THR A C 1
ATOM 1815 O O . THR A 1 233 ? 16.064 -5.390 -22.640 1.00 79.38 233 THR A O 1
ATOM 1818 N N . GLN A 1 234 ? 15.375 -7.454 -22.085 1.00 86.25 234 GLN A N 1
ATOM 1819 C CA . GLN A 1 234 ? 14.134 -7.047 -21.439 1.00 86.25 234 GLN A CA 1
ATOM 1820 C C . GLN A 1 234 ? 14.230 -7.167 -19.917 1.00 86.25 234 GLN A C 1
ATOM 1822 O O . GLN A 1 234 ? 14.892 -8.053 -19.377 1.00 86.25 234 GLN A O 1
ATOM 1827 N N . LEU A 1 235 ? 13.506 -6.283 -19.238 1.00 87.44 235 LEU A N 1
ATOM 1828 C CA . LEU A 1 235 ? 13.270 -6.314 -17.797 1.00 87.44 235 LEU A CA 1
ATOM 1829 C C . LEU A 1 235 ? 11.769 -6.466 -17.542 1.00 87.44 235 LEU A C 1
ATOM 1831 O O . LEU A 1 235 ? 10.952 -5.995 -18.336 1.00 87.44 235 LEU A O 1
ATOM 1835 N N . LEU A 1 236 ? 11.397 -7.095 -16.427 1.00 90.69 236 LEU A N 1
ATOM 1836 C CA . LEU A 1 236 ? 10.006 -7.150 -15.985 1.00 90.69 236 LEU A CA 1
ATOM 1837 C C . LEU A 1 236 ? 9.777 -6.078 -14.926 1.00 90.69 236 LEU A C 1
ATOM 1839 O O . LEU A 1 236 ? 10.468 -6.051 -13.906 1.00 90.69 236 LEU A O 1
ATOM 1843 N N . ILE A 1 237 ? 8.758 -5.253 -15.152 1.00 92.81 237 ILE A N 1
ATOM 1844 C CA . ILE A 1 237 ? 8.215 -4.328 -14.165 1.00 92.81 237 ILE A CA 1
ATOM 1845 C C . ILE A 1 237 ? 6.865 -4.849 -13.676 1.00 92.81 237 ILE A C 1
ATOM 1847 O O . ILE A 1 237 ? 5.935 -5.006 -14.467 1.00 92.81 237 ILE A O 1
ATOM 1851 N N . ARG A 1 238 ? 6.735 -5.059 -12.365 1.00 93.88 238 ARG A N 1
ATOM 1852 C CA . ARG A 1 238 ? 5.444 -5.211 -11.680 1.00 93.88 238 ARG A CA 1
ATOM 1853 C C . ARG A 1 238 ? 5.048 -3.854 -11.115 1.00 93.88 238 ARG A C 1
ATOM 1855 O O . ARG A 1 238 ? 5.730 -3.327 -10.243 1.00 93.88 238 ARG A O 1
ATOM 1862 N N . ALA A 1 239 ? 3.949 -3.304 -11.607 1.00 94.00 239 ALA A N 1
ATOM 1863 C CA . ALA A 1 239 ? 3.370 -2.050 -11.159 1.00 94.00 239 ALA A CA 1
ATOM 1864 C C . ALA A 1 239 ? 2.196 -2.324 -10.215 1.00 94.00 239 ALA A C 1
ATOM 1866 O O . ALA A 1 239 ? 1.247 -3.022 -10.574 1.00 94.00 239 ALA A O 1
ATOM 1867 N N . TRP A 1 240 ? 2.248 -1.761 -9.017 1.00 94.06 240 TRP A N 1
ATOM 1868 C CA . TRP A 1 240 ? 1.208 -1.895 -8.007 1.00 94.06 240 TRP A CA 1
ATOM 1869 C C . TRP A 1 240 ? 0.876 -0.526 -7.423 1.00 94.06 240 TRP A C 1
ATOM 1871 O O . TRP A 1 240 ? 1.756 0.319 -7.282 1.00 94.06 240 TRP A O 1
ATOM 1881 N N . PHE A 1 241 ? -0.392 -0.305 -7.102 1.00 93.31 241 PHE A N 1
ATOM 1882 C CA . PHE A 1 241 ? -0.860 0.894 -6.419 1.00 93.31 241 PHE A CA 1
ATOM 1883 C C . PHE A 1 241 ? -1.631 0.467 -5.178 1.00 93.31 241 PHE A C 1
ATOM 1885 O O . PHE A 1 241 ? -2.448 -0.440 -5.280 1.00 93.31 241 PHE A O 1
ATOM 1892 N N . GLY A 1 242 ? -1.441 1.139 -4.051 1.00 92.94 242 GLY A N 1
ATOM 1893 C CA . GLY A 1 242 ? -2.264 0.949 -2.862 1.00 92.94 242 GLY A CA 1
ATOM 1894 C C . GLY A 1 242 ? -2.624 2.276 -2.220 1.00 92.94 242 GLY A C 1
ATOM 1895 O O . GLY A 1 242 ? -1.774 3.153 -2.094 1.00 92.94 242 GLY A O 1
ATOM 1896 N N . LYS A 1 243 ? -3.885 2.404 -1.804 1.00 92.88 243 LYS A N 1
ATOM 1897 C CA . LYS A 1 243 ? -4.367 3.480 -0.938 1.00 92.88 243 LYS A CA 1
ATOM 1898 C C . LYS A 1 243 ? -4.533 2.918 0.461 1.00 92.88 243 LYS A C 1
ATOM 1900 O O . LYS A 1 243 ? -5.422 2.104 0.712 1.00 92.88 243 LYS A O 1
ATOM 1905 N N . MET A 1 244 ? -3.665 3.350 1.355 1.00 91.19 244 MET A N 1
ATOM 1906 C CA . MET A 1 244 ? -3.743 3.055 2.771 1.00 91.19 244 MET A CA 1
ATOM 1907 C C . MET A 1 244 ? -4.621 4.093 3.461 1.00 91.19 244 MET A C 1
ATOM 1909 O O . MET A 1 244 ? -4.498 5.294 3.218 1.00 91.19 244 MET A O 1
ATOM 1913 N N . THR A 1 245 ? -5.489 3.622 4.344 1.00 91.88 245 THR A N 1
ATOM 1914 C CA . THR A 1 245 ? -6.263 4.465 5.243 1.00 91.88 245 THR A CA 1
ATOM 1915 C C . THR A 1 245 ? -5.777 4.232 6.657 1.00 91.88 245 THR A C 1
ATOM 1917 O O . THR A 1 245 ? -5.917 3.139 7.209 1.00 91.88 245 THR A O 1
ATOM 1920 N N . LEU A 1 246 ? -5.176 5.270 7.222 1.00 89.44 246 LEU A N 1
ATOM 1921 C CA . LEU A 1 246 ? -4.706 5.303 8.598 1.00 89.44 246 LEU A CA 1
ATOM 1922 C C . LEU A 1 246 ? -5.854 5.658 9.549 1.00 89.44 246 LEU A C 1
ATOM 1924 O O . LEU A 1 246 ? -7.005 5.728 9.126 1.00 89.44 246 LEU A O 1
ATOM 1928 N N . LEU A 1 247 ? -5.569 5.872 10.832 1.00 88.12 247 LEU A N 1
ATOM 1929 C CA . LEU A 1 247 ? -6.551 6.458 11.746 1.00 88.12 247 LEU A CA 1
ATOM 1930 C C . LEU A 1 247 ? -6.503 7.998 11.688 1.00 88.12 247 LEU A C 1
ATOM 1932 O O . LEU A 1 247 ? -5.469 8.566 11.330 1.00 88.12 247 LEU A O 1
ATOM 1936 N N . PRO A 1 248 ? -7.604 8.693 12.029 1.00 85.44 248 PRO A N 1
ATOM 1937 C CA . PRO A 1 248 ? -7.564 10.134 12.278 1.00 85.44 248 PRO A CA 1
ATOM 1938 C C . PRO A 1 248 ? -6.545 10.478 13.373 1.00 85.44 248 PRO A C 1
ATOM 1940 O O . PRO A 1 248 ? -6.411 9.719 14.332 1.00 85.44 248 PRO A O 1
ATOM 1943 N N . SER A 1 249 ? -5.872 11.628 13.283 1.00 79.31 249 SER A N 1
ATOM 1944 C CA . SER A 1 249 ? -4.834 12.048 14.249 1.00 79.31 249 SER A CA 1
ATOM 1945 C C . SER A 1 249 ? -5.323 12.047 15.701 1.00 79.31 249 SER A C 1
ATOM 1947 O O . SER A 1 249 ? -4.648 11.536 16.591 1.00 79.31 249 SER A O 1
ATOM 1949 N N . TYR A 1 250 ? -6.546 12.534 15.922 1.00 74.19 250 TYR A N 1
ATOM 1950 C CA . TYR A 1 250 ? -7.199 12.593 17.231 1.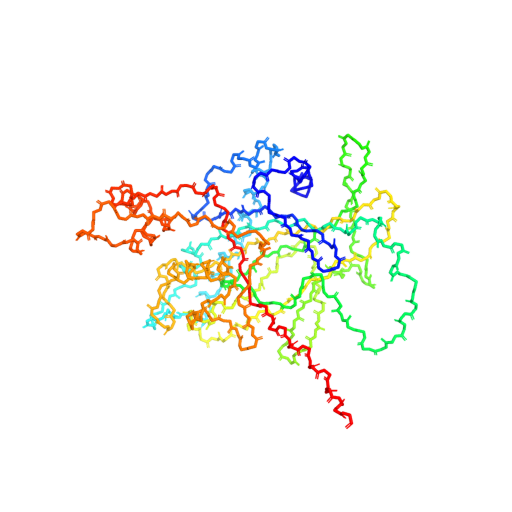00 74.19 250 TYR A CA 1
ATOM 1951 C C . TYR A 1 250 ? -7.676 11.229 17.750 1.00 74.19 250 TYR A C 1
ATOM 1953 O O . TYR A 1 250 ? -8.218 11.141 18.851 1.00 74.19 250 TYR A O 1
ATOM 1961 N N . GLN A 1 251 ? -7.579 10.160 16.956 1.00 82.06 251 GLN A N 1
ATOM 1962 C CA . GLN A 1 251 ? -8.083 8.861 17.368 1.00 82.06 251 GLN A CA 1
ATOM 1963 C C . GLN A 1 251 ? -7.205 8.307 18.485 1.00 82.06 251 GLN A C 1
ATOM 1965 O O . GLN A 1 251 ? -5.997 8.172 18.332 1.00 82.06 251 GLN A O 1
ATOM 1970 N N . HIS A 1 252 ? -7.818 7.946 19.608 1.00 77.00 252 HIS A N 1
ATOM 1971 C CA . HIS A 1 252 ? -7.084 7.401 20.743 1.00 77.00 252 HIS A CA 1
ATOM 1972 C C . HIS A 1 252 ? -7.084 5.882 20.716 1.00 77.00 252 HIS A C 1
ATOM 1974 O O . HIS A 1 252 ? -8.125 5.244 20.528 1.00 77.00 252 HIS A O 1
ATOM 1980 N N . GLY A 1 253 ? -5.911 5.307 20.958 1.00 69.62 253 GLY A N 1
ATOM 1981 C CA . GLY A 1 253 ? -5.758 3.873 21.108 1.00 69.62 253 GLY A CA 1
ATOM 1982 C C . GLY A 1 253 ? -6.283 3.414 22.463 1.00 69.62 253 GLY A C 1
ATOM 1983 O O . GLY A 1 253 ? -6.469 4.202 23.393 1.00 69.62 253 GLY A O 1
ATOM 1984 N N . LEU A 1 254 ? -6.421 2.100 22.634 1.00 63.00 254 LEU A N 1
ATOM 1985 C CA . LEU A 1 254 ? -6.854 1.498 23.904 1.00 63.00 254 LEU A CA 1
ATOM 1986 C C . LEU A 1 254 ? -5.898 1.795 25.083 1.00 63.00 254 LEU A C 1
ATOM 1988 O O . LEU A 1 254 ? -6.245 1.570 26.240 1.00 63.00 254 LEU A O 1
ATOM 1992 N N . GLY A 1 255 ? -4.697 2.317 24.796 1.00 60.22 255 GLY A N 1
ATOM 1993 C CA . GLY A 1 255 ? -3.704 2.804 25.760 1.00 60.22 255 GLY A CA 1
ATOM 1994 C C . GLY A 1 255 ? -3.705 4.321 26.019 1.00 60.22 255 GLY A C 1
ATOM 1995 O O . GLY A 1 255 ? -2.787 4.790 26.681 1.00 60.22 255 GLY A O 1
ATOM 1996 N N . LYS A 1 256 ? -4.700 5.080 25.526 1.00 63.25 256 LYS A N 1
ATOM 1997 C CA . LYS A 1 256 ? -4.880 6.546 25.683 1.00 63.25 256 LYS A CA 1
ATOM 1998 C C . LYS A 1 256 ? -3.865 7.473 24.988 1.00 63.25 256 LYS A C 1
ATOM 2000 O O . LYS A 1 256 ? -3.971 8.684 25.151 1.00 63.25 256 LYS A O 1
ATOM 2005 N N . MET A 1 257 ? -2.929 6.947 24.201 1.00 74.50 257 MET A N 1
ATOM 2006 C CA . MET A 1 257 ? -2.123 7.742 23.262 1.00 74.50 257 MET A CA 1
ATOM 2007 C C . MET A 1 257 ? -2.976 8.081 22.030 1.00 74.50 257 MET A C 1
ATOM 2009 O O . MET A 1 257 ? -3.727 7.215 21.572 1.00 74.50 257 MET A O 1
ATOM 2013 N N . ASP A 1 258 ? -2.908 9.319 21.538 1.00 77.81 258 ASP A N 1
ATOM 2014 C CA . ASP A 1 258 ? -3.486 9.688 20.240 1.00 77.81 258 ASP A CA 1
ATOM 2015 C C . ASP A 1 258 ? -2.646 9.142 19.074 1.00 77.81 258 ASP A C 1
ATOM 2017 O O . ASP A 1 258 ? -1.488 8.739 19.228 1.00 77.81 258 ASP A O 1
ATOM 2021 N N . TYR A 1 259 ? -3.267 9.043 17.906 1.00 79.31 259 TYR A N 1
ATOM 2022 C CA . TYR A 1 259 ? -2.664 8.380 16.762 1.00 79.31 259 TYR A CA 1
ATOM 2023 C C . TYR A 1 259 ? -1.491 9.171 16.178 1.00 79.31 259 TYR A C 1
ATOM 2025 O O . TYR A 1 259 ? -0.520 8.580 15.711 1.00 79.31 259 TYR A O 1
ATOM 2033 N N . GLU A 1 260 ? -1.525 10.497 16.267 1.00 75.81 260 GLU A N 1
ATOM 2034 C CA . GLU A 1 260 ? -0.422 11.353 15.831 1.00 75.81 260 GLU A CA 1
ATOM 2035 C C . GLU A 1 260 ? 0.853 11.116 16.653 1.00 75.81 260 GLU A C 1
ATOM 2037 O O . GLU A 1 260 ? 1.921 10.861 16.089 1.00 75.81 260 GLU A O 1
ATOM 2042 N N . ALA A 1 261 ? 0.741 11.074 17.982 1.00 73.69 261 ALA A N 1
ATOM 2043 C CA . ALA A 1 261 ? 1.848 10.724 18.865 1.00 73.69 261 ALA A CA 1
ATOM 2044 C C . ALA A 1 261 ? 2.400 9.322 18.560 1.00 73.69 261 ALA A C 1
ATOM 2046 O O . ALA A 1 261 ? 3.615 9.103 18.600 1.00 73.69 261 ALA A O 1
ATOM 2047 N N . HIS A 1 262 ? 1.528 8.373 18.205 1.00 77.50 262 HIS A N 1
ATOM 2048 C CA . HIS A 1 262 ? 1.950 7.039 17.788 1.00 77.50 262 HIS A CA 1
ATOM 2049 C C . HIS A 1 262 ? 2.703 7.037 16.455 1.00 77.50 262 HIS A C 1
ATOM 2051 O O . HIS A 1 262 ? 3.732 6.365 16.345 1.00 77.50 262 HIS A O 1
ATOM 2057 N N . MET A 1 263 ? 2.231 7.783 15.455 1.00 76.56 263 MET A N 1
ATOM 2058 C CA . MET A 1 263 ? 2.900 7.891 14.157 1.00 76.56 263 MET A CA 1
ATOM 2059 C C . MET A 1 263 ? 4.280 8.542 14.292 1.00 76.56 263 MET A C 1
ATOM 2061 O O . MET A 1 263 ? 5.251 8.036 13.724 1.00 76.56 263 MET A O 1
ATOM 2065 N N . ASN A 1 264 ? 4.398 9.578 15.125 1.00 70.88 264 ASN A N 1
ATOM 2066 C CA . ASN A 1 264 ? 5.673 10.231 15.424 1.00 70.88 264 ASN A CA 1
ATOM 2067 C C . ASN A 1 264 ? 6.644 9.280 16.138 1.00 70.88 264 ASN A C 1
ATOM 2069 O O . ASN A 1 264 ? 7.793 9.129 15.717 1.00 70.88 264 ASN A O 1
ATOM 2073 N N . ALA A 1 265 ? 6.181 8.559 17.165 1.00 72.38 265 ALA A N 1
ATOM 2074 C CA . ALA A 1 265 ? 6.997 7.559 17.855 1.00 72.38 265 ALA A CA 1
ATOM 2075 C C . ALA A 1 265 ? 7.428 6.409 16.923 1.00 72.38 265 ALA A C 1
ATOM 2077 O O . ALA A 1 265 ? 8.559 5.927 17.008 1.00 72.38 265 ALA A O 1
ATOM 2078 N N . SER A 1 266 ? 6.543 5.986 16.016 1.00 75.12 266 SER A N 1
ATOM 2079 C CA . SER A 1 266 ? 6.804 4.940 15.019 1.00 75.12 266 SER A CA 1
ATOM 2080 C C . SER A 1 266 ? 7.908 5.351 14.051 1.00 75.12 266 SER A C 1
ATOM 2082 O O . SER A 1 266 ? 8.854 4.590 13.837 1.00 75.12 266 SER A O 1
ATOM 2084 N N . ALA A 1 267 ? 7.813 6.569 13.508 1.00 71.75 267 ALA A N 1
ATOM 2085 C CA . ALA A 1 267 ? 8.818 7.126 12.612 1.00 71.75 267 ALA A CA 1
ATOM 2086 C C . ALA A 1 267 ? 10.184 7.226 13.309 1.00 71.75 267 ALA A C 1
ATOM 2088 O O . ALA A 1 267 ? 11.184 6.738 12.783 1.00 71.75 267 ALA A O 1
ATOM 2089 N N . HIS A 1 268 ? 10.223 7.758 14.534 1.00 66.62 268 HIS A N 1
ATOM 2090 C CA . HIS A 1 268 ? 11.455 7.852 15.318 1.00 66.62 268 HIS A CA 1
ATOM 2091 C C . HIS A 1 268 ? 12.100 6.492 15.600 1.00 66.62 268 HIS A C 1
ATOM 2093 O O . HIS A 1 268 ? 13.311 6.336 15.442 1.00 66.62 268 HIS A O 1
ATOM 2099 N N . TYR A 1 269 ? 11.308 5.489 15.979 1.00 69.69 269 TYR A N 1
ATOM 2100 C CA . TYR A 1 269 ? 11.820 4.149 16.264 1.00 69.69 269 TYR A CA 1
ATOM 2101 C C . TYR A 1 269 ? 12.481 3.496 15.046 1.00 69.69 269 TYR A C 1
ATOM 2103 O O . TYR A 1 269 ? 13.539 2.873 15.164 1.00 69.69 269 TYR A O 1
ATOM 2111 N N . VAL A 1 270 ? 11.869 3.650 13.870 1.00 69.81 270 VAL A N 1
ATOM 2112 C CA . VAL A 1 270 ? 12.442 3.181 12.605 1.00 69.81 270 VAL A CA 1
ATOM 2113 C C . VAL A 1 270 ? 13.747 3.919 12.297 1.00 69.81 270 VAL A C 1
ATOM 2115 O O . VAL A 1 270 ? 14.731 3.282 11.921 1.00 69.81 270 VAL A O 1
ATOM 2118 N N . GLN A 1 271 ? 13.774 5.243 12.461 1.00 65.19 271 GLN A N 1
ATOM 2119 C CA . GLN A 1 271 ? 14.949 6.069 12.164 1.00 65.19 271 GLN A CA 1
ATOM 2120 C C . GLN A 1 271 ? 16.155 5.726 13.035 1.00 65.19 271 GLN A C 1
ATOM 2122 O O . GLN A 1 271 ? 17.283 5.705 12.550 1.00 65.19 271 GLN A O 1
ATOM 2127 N N . GLN A 1 272 ? 15.923 5.427 14.311 1.00 65.75 272 GLN A N 1
ATOM 2128 C CA . GLN A 1 272 ? 16.974 5.133 15.285 1.00 65.75 272 GLN A CA 1
ATOM 2129 C C . GLN A 1 272 ? 17.443 3.672 15.246 1.00 65.75 272 GLN A C 1
ATOM 2131 O O . GLN A 1 272 ? 17.998 3.171 16.218 1.00 65.75 272 GLN A O 1
ATOM 2136 N N . GLY A 1 273 ? 17.188 2.941 14.156 1.00 63.00 273 GLY A N 1
ATOM 2137 C CA . GLY A 1 273 ? 17.699 1.579 13.995 1.00 63.00 273 GLY A CA 1
ATOM 2138 C C . GLY A 1 273 ? 17.180 0.592 15.043 1.00 63.00 273 GLY A C 1
ATOM 2139 O O . GLY A 1 273 ? 17.856 -0.393 15.334 1.00 63.00 273 GLY A O 1
ATOM 2140 N N . HIS A 1 274 ? 15.975 0.826 15.575 1.00 67.19 274 HIS A N 1
ATOM 2141 C CA . HIS A 1 274 ? 15.322 -0.015 16.583 1.00 67.19 274 HIS A CA 1
ATOM 2142 C C . HIS A 1 274 ? 15.967 0.001 17.984 1.00 67.19 274 HIS A C 1
ATOM 2144 O O . HIS A 1 274 ? 15.731 -0.922 18.766 1.00 67.19 274 HIS A O 1
ATOM 2150 N N . GLU A 1 275 ? 16.759 1.024 18.324 1.00 52.22 275 GLU A N 1
ATOM 2151 C CA . GLU A 1 275 ? 17.489 1.096 19.603 1.00 52.22 275 GLU A CA 1
ATOM 2152 C C . GLU A 1 275 ? 16.601 1.381 20.834 1.00 52.22 275 GLU A C 1
ATOM 2154 O O . GLU A 1 275 ? 16.971 1.029 21.956 1.00 52.22 275 GLU A O 1
ATOM 2159 N N . LEU A 1 276 ? 15.403 1.953 20.654 1.00 54.75 276 LEU A N 1
ATOM 2160 C CA . LEU A 1 276 ? 14.484 2.265 21.756 1.00 54.75 276 LEU A CA 1
ATOM 2161 C C . LEU A 1 276 ? 13.413 1.182 21.961 1.00 54.75 276 LEU A C 1
ATOM 2163 O O . LEU A 1 276 ? 12.610 0.902 21.076 1.00 54.75 276 LEU A O 1
ATOM 2167 N N . ASN A 1 277 ? 13.309 0.634 23.176 1.00 51.03 277 ASN A N 1
ATOM 2168 C CA . ASN A 1 277 ? 12.187 -0.222 23.588 1.00 51.03 277 ASN A CA 1
ATOM 2169 C C . ASN A 1 277 ? 10.898 0.608 23.766 1.00 51.03 277 ASN A C 1
ATOM 2171 O O . ASN A 1 277 ? 10.476 0.901 24.886 1.00 51.03 277 ASN A O 1
ATOM 2175 N N . HIS A 1 278 ? 10.241 0.987 22.669 1.00 57.78 278 HIS A N 1
ATOM 2176 C CA . HIS A 1 278 ? 8.910 1.587 22.738 1.00 57.78 278 HIS A CA 1
ATOM 2177 C C . HIS A 1 278 ? 7.842 0.497 22.860 1.00 57.78 278 HIS A C 1
ATOM 2179 O O . HIS A 1 278 ? 7.295 0.026 21.867 1.00 57.78 278 HIS A O 1
ATOM 2185 N N . TYR A 1 279 ? 7.467 0.163 24.099 1.00 52.78 279 TYR A N 1
ATOM 2186 C CA . TYR A 1 279 ? 6.306 -0.691 24.408 1.00 52.78 279 TYR A CA 1
ATOM 2187 C C . TYR A 1 279 ? 4.981 -0.185 23.794 1.00 52.78 279 TYR A C 1
ATOM 2189 O O . TYR A 1 279 ? 4.003 -0.929 23.713 1.00 52.78 279 TYR A O 1
ATOM 2197 N N . ASN A 1 280 ? 4.944 1.077 23.356 1.00 59.19 280 ASN A N 1
ATOM 2198 C CA . ASN A 1 280 ? 3.781 1.712 22.736 1.00 59.19 280 ASN A CA 1
ATOM 2199 C C . ASN A 1 280 ? 3.647 1.411 21.230 1.00 59.19 280 ASN A C 1
ATOM 2201 O O . ASN A 1 280 ? 2.605 1.706 20.649 1.00 59.19 280 ASN A O 1
ATOM 2205 N N . LEU A 1 281 ? 4.660 0.801 20.601 1.00 69.44 281 LEU A N 1
ATOM 2206 C CA . LEU A 1 281 ? 4.623 0.369 19.203 1.00 69.44 281 LEU A CA 1
ATOM 2207 C C . LEU A 1 281 ? 4.157 -1.083 19.138 1.00 69.44 281 LEU A C 1
ATOM 2209 O O . LEU A 1 281 ? 4.914 -2.020 19.390 1.00 69.44 281 LEU A O 1
ATOM 2213 N N . ARG A 1 282 ? 2.867 -1.275 18.864 1.00 72.50 282 ARG A N 1
ATOM 2214 C CA . ARG A 1 282 ? 2.233 -2.590 18.928 1.00 72.50 282 ARG A CA 1
ATOM 2215 C C . ARG A 1 282 ? 2.273 -3.261 17.555 1.00 72.50 282 ARG A C 1
ATOM 2217 O O . ARG A 1 282 ? 1.489 -2.945 16.675 1.00 72.50 282 ARG A O 1
ATOM 2224 N N . CYS A 1 283 ? 3.145 -4.247 17.388 1.00 78.75 283 CYS A N 1
ATOM 2225 C CA . CYS A 1 283 ? 2.987 -5.271 16.354 1.00 78.75 283 CYS A CA 1
ATOM 2226 C C . CYS A 1 283 ? 2.391 -6.542 16.965 1.00 78.75 283 CYS A C 1
ATOM 2228 O O . CYS A 1 283 ? 2.477 -6.747 18.180 1.00 78.75 283 CYS A O 1
ATOM 2230 N N . ALA A 1 284 ? 1.795 -7.411 16.143 1.00 78.12 284 ALA A N 1
ATOM 2231 C CA . ALA A 1 284 ? 1.369 -8.725 16.620 1.00 78.12 284 ALA A CA 1
ATOM 2232 C C . ALA A 1 284 ? 2.561 -9.501 17.237 1.00 78.12 284 ALA A C 1
ATOM 2234 O O . ALA A 1 284 ? 3.708 -9.295 16.820 1.00 78.12 284 ALA A O 1
ATOM 2235 N N . PRO A 1 285 ? 2.335 -10.386 18.231 1.00 78.12 285 PRO A N 1
ATOM 2236 C CA . PRO A 1 285 ? 3.413 -11.132 18.879 1.00 78.12 285 PRO A CA 1
ATOM 2237 C C . PRO A 1 285 ? 4.352 -11.823 17.879 1.00 78.12 285 PRO A C 1
ATOM 2239 O O . PRO A 1 285 ? 3.907 -12.455 16.923 1.00 78.12 285 PRO A O 1
ATOM 2242 N N . GLY A 1 286 ? 5.666 -11.710 18.106 1.00 74.94 286 GLY A N 1
ATOM 2243 C CA . GLY A 1 286 ? 6.691 -12.268 17.213 1.00 74.94 286 GLY A CA 1
ATOM 2244 C C . GLY A 1 286 ? 7.023 -11.406 15.988 1.00 74.94 286 GLY A C 1
ATOM 2245 O O . GLY A 1 286 ? 7.806 -11.841 15.139 1.00 74.94 286 GLY A O 1
ATOM 2246 N N . ARG A 1 287 ? 6.468 -10.191 15.894 1.00 80.56 287 ARG A N 1
ATOM 2247 C CA . ARG A 1 287 ? 6.746 -9.220 14.828 1.00 80.56 287 ARG A CA 1
ATOM 2248 C C . ARG A 1 287 ? 7.352 -7.930 15.363 1.00 80.56 287 ARG A C 1
ATOM 2250 O O . ARG A 1 287 ? 7.213 -7.609 16.540 1.00 80.56 287 ARG A O 1
ATOM 2257 N N . ARG A 1 288 ? 8.010 -7.185 14.477 1.00 82.69 288 ARG A N 1
ATOM 2258 C CA . ARG A 1 288 ? 8.594 -5.869 14.748 1.00 82.69 288 ARG A CA 1
ATOM 2259 C C . ARG A 1 288 ? 8.219 -4.861 13.670 1.00 82.69 288 ARG A C 1
ATOM 2261 O O . ARG A 1 288 ? 8.123 -5.209 12.490 1.00 82.69 288 ARG A O 1
ATOM 2268 N N . LEU A 1 289 ? 8.071 -3.609 14.085 1.00 80.62 289 LEU A N 1
ATOM 2269 C CA . LEU A 1 289 ? 7.812 -2.500 13.179 1.00 80.62 289 LEU A CA 1
ATOM 2270 C C . LEU A 1 289 ? 9.026 -2.280 12.271 1.00 80.62 289 LEU A C 1
ATOM 2272 O O . LEU A 1 289 ? 10.160 -2.216 12.746 1.00 80.62 289 LEU A O 1
ATOM 2276 N N . THR A 1 290 ? 8.788 -2.196 10.968 1.00 76.00 290 THR A N 1
ATOM 2277 C CA . THR A 1 290 ? 9.808 -2.022 9.931 1.00 76.00 290 THR A CA 1
ATOM 2278 C C . THR A 1 290 ? 9.323 -0.989 8.914 1.00 76.00 290 THR A C 1
ATOM 2280 O O . THR A 1 290 ? 8.130 -0.918 8.626 1.00 76.00 290 THR A O 1
ATOM 2283 N N . SER A 1 291 ? 10.242 -0.199 8.349 1.00 73.31 291 SER A N 1
ATOM 2284 C CA . SER A 1 291 ? 9.927 0.720 7.249 1.00 73.31 291 SER A CA 1
ATOM 2285 C C . SER A 1 291 ? 10.235 0.124 5.883 1.00 73.31 291 SER A C 1
ATOM 2287 O O . SER A 1 291 ? 11.112 -0.725 5.671 1.00 73.31 291 SER A O 1
ATOM 2289 N N . THR A 1 292 ? 9.472 0.606 4.913 1.00 62.81 292 THR A N 1
ATOM 2290 C CA . THR A 1 292 ? 9.702 0.362 3.500 1.00 62.81 292 THR A CA 1
ATOM 2291 C C . THR A 1 292 ? 10.950 1.087 2.974 1.00 62.81 292 THR A C 1
ATOM 2293 O O . THR A 1 292 ? 11.467 0.646 1.945 1.00 62.81 292 THR A O 1
ATOM 2296 N N . LYS A 1 293 ? 11.496 2.108 3.650 1.00 58.47 293 LYS A N 1
ATOM 2297 C CA . LYS A 1 293 ? 12.735 2.791 3.230 1.00 58.47 293 LYS A CA 1
ATOM 2298 C C . LYS A 1 293 ? 14.004 2.122 3.781 1.00 58.47 293 LYS A C 1
ATOM 2300 O O . LYS A 1 293 ? 14.016 1.586 4.881 1.00 58.47 293 LYS A O 1
ATOM 2305 N N . VAL A 1 294 ? 15.086 2.162 2.992 1.00 46.28 294 VAL A N 1
ATOM 2306 C CA . VAL A 1 294 ? 16.464 1.819 3.426 1.00 46.28 294 VAL A CA 1
ATOM 2307 C C . VAL A 1 294 ? 17.227 3.075 3.887 1.00 46.28 294 VAL A C 1
ATOM 2309 O O . VAL A 1 294 ? 18.268 2.961 4.521 1.00 46.28 294 VAL A O 1
ATOM 2312 N N . ASN A 1 295 ? 16.694 4.271 3.603 1.00 40.38 295 ASN A N 1
ATOM 2313 C CA . ASN A 1 295 ? 17.279 5.560 3.970 1.00 40.38 295 ASN A CA 1
ATOM 2314 C C . ASN A 1 295 ? 16.262 6.339 4.835 1.00 40.38 295 ASN A C 1
ATOM 2316 O O . ASN A 1 295 ? 15.138 6.529 4.365 1.00 40.38 295 ASN A O 1
ATOM 2320 N N . PRO A 1 296 ? 16.599 6.756 6.069 1.00 40.56 296 PRO A N 1
ATOM 2321 C CA . PRO A 1 296 ? 15.642 7.119 7.124 1.00 40.56 296 PRO A CA 1
ATOM 2322 C C . PRO A 1 296 ? 15.005 8.513 6.978 1.00 40.56 296 PRO A C 1
ATOM 2324 O O . PRO A 1 296 ? 14.596 9.112 7.970 1.00 40.56 296 PRO A O 1
ATOM 2327 N N . PHE A 1 297 ? 14.908 9.066 5.770 1.00 40.56 297 PHE A N 1
ATOM 2328 C CA . PHE A 1 297 ? 14.373 10.415 5.578 1.00 40.56 297 PHE A CA 1
ATOM 2329 C C . PHE A 1 297 ? 12.834 10.421 5.570 1.00 40.56 297 PHE A C 1
ATOM 2331 O O . PHE A 1 297 ? 12.185 10.675 4.553 1.00 40.56 297 PHE A O 1
ATOM 2338 N N . CYS A 1 298 ? 12.255 10.101 6.725 1.00 42.97 298 CYS A N 1
ATOM 2339 C CA . CYS A 1 298 ? 11.109 10.812 7.276 1.00 42.97 298 CYS A CA 1
ATOM 2340 C C . CYS A 1 298 ? 11.692 12.092 7.877 1.00 42.97 298 CYS A C 1
ATOM 2342 O O . CYS A 1 298 ? 12.638 12.036 8.659 1.00 42.97 298 CYS A O 1
ATOM 2344 N N . TYR A 1 299 ? 11.214 13.257 7.474 1.00 50.34 299 TYR A N 1
ATOM 2345 C CA . TYR A 1 299 ? 11.870 14.498 7.865 1.00 50.34 299 TYR A CA 1
ATOM 2346 C C . TYR A 1 299 ? 11.245 14.944 9.163 1.00 50.34 299 TYR A C 1
ATOM 2348 O O . TYR A 1 299 ? 10.213 15.606 9.182 1.00 50.34 299 TYR A O 1
ATOM 2356 N N . VAL A 1 300 ? 11.867 14.507 10.249 1.00 47.38 300 VAL A N 1
ATOM 2357 C CA . VAL A 1 300 ? 11.634 15.120 11.540 1.00 47.38 300 VAL A CA 1
ATOM 2358 C C . VAL A 1 300 ? 12.533 16.340 11.578 1.00 47.38 300 VAL A C 1
ATOM 2360 O O . VAL A 1 300 ? 13.759 16.233 11.540 1.00 47.38 300 VAL A O 1
ATOM 2363 N N . ARG A 1 301 ? 11.923 17.516 11.623 1.00 58.56 301 ARG A N 1
ATOM 2364 C CA . ARG A 1 301 ? 12.632 18.746 11.933 1.00 58.56 301 ARG A CA 1
ATOM 2365 C C . ARG A 1 301 ? 13.219 18.588 13.325 1.00 58.56 301 ARG A C 1
ATOM 2367 O O . ARG A 1 301 ? 12.464 18.413 14.278 1.00 58.56 301 ARG A O 1
ATOM 2374 N N . SER A 1 302 ? 14.541 18.665 13.440 1.00 65.75 302 SER A N 1
ATOM 2375 C CA . SER A 1 302 ? 15.163 18.837 14.747 1.00 65.75 302 SER A CA 1
ATOM 2376 C C . SER A 1 302 ? 14.946 20.281 15.166 1.00 65.75 302 SER A C 1
ATOM 2378 O O . SER A 1 302 ? 15.505 21.214 14.578 1.00 65.75 302 SER A O 1
ATOM 2380 N N . CYS A 1 303 ? 14.073 20.453 16.145 1.00 71.88 303 CYS A N 1
ATOM 2381 C CA . CYS A 1 303 ? 13.652 21.742 16.643 1.00 71.88 303 CYS A CA 1
ATOM 2382 C C . CYS A 1 303 ? 14.191 21.960 18.049 1.00 71.88 303 CYS A C 1
ATOM 2384 O O . CYS A 1 303 ? 14.197 21.060 18.888 1.00 71.88 303 CYS A O 1
ATOM 2386 N N . ARG A 1 304 ? 14.653 23.183 18.287 1.00 80.38 304 ARG A N 1
ATOM 2387 C CA . ARG A 1 304 ? 15.069 23.671 19.595 1.00 80.38 304 ARG A CA 1
ATOM 2388 C C . ARG A 1 304 ? 14.130 24.760 20.054 1.00 80.38 304 ARG A C 1
ATOM 2390 O O . ARG A 1 304 ? 13.648 25.546 19.234 1.00 80.38 304 ARG A O 1
ATOM 2397 N N . THR A 1 305 ? 13.906 24.832 21.354 1.00 84.31 305 THR A N 1
ATOM 2398 C CA . THR A 1 305 ? 13.106 25.903 21.933 1.00 84.31 305 THR A CA 1
ATOM 2399 C C . THR A 1 305 ? 13.793 27.256 21.755 1.00 84.31 305 THR A C 1
ATOM 2401 O O . THR A 1 305 ? 14.981 27.422 22.038 1.00 84.31 305 THR A O 1
ATOM 2404 N N . LEU A 1 306 ? 13.042 28.240 21.254 1.00 82.94 306 LEU A N 1
ATOM 2405 C CA . LEU A 1 306 ? 13.433 29.653 21.301 1.00 82.94 306 LEU A CA 1
ATOM 2406 C C . LEU A 1 306 ? 13.059 30.283 22.648 1.00 82.94 306 LEU A C 1
ATOM 2408 O O . LEU A 1 306 ? 13.642 31.293 23.043 1.00 82.94 306 LEU A O 1
ATOM 2412 N N . HIS A 1 307 ? 12.095 29.684 23.351 1.00 79.12 307 HIS A N 1
ATOM 2413 C CA . HIS A 1 307 ? 11.526 30.180 24.597 1.00 79.12 307 HIS A CA 1
ATOM 2414 C C . HIS A 1 307 ? 11.452 29.044 25.629 1.00 79.12 307 HIS A C 1
ATOM 2416 O O . HIS A 1 307 ? 10.401 28.410 25.759 1.00 79.12 307 HIS A O 1
ATOM 2422 N N . PRO A 1 308 ? 12.539 28.806 26.392 1.00 72.19 308 PRO A N 1
ATOM 2423 C CA . PR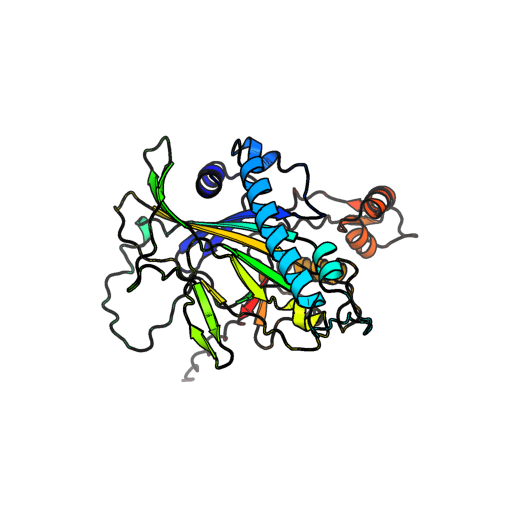O A 1 308 ? 12.620 27.721 27.376 1.00 72.19 308 PRO A CA 1
ATOM 2424 C C . PRO A 1 308 ? 11.523 27.765 28.449 1.00 72.19 308 PRO A C 1
ATOM 2426 O O . PRO A 1 308 ? 11.203 26.745 29.047 1.00 72.19 308 PRO A O 1
ATOM 2429 N N . ASP A 1 309 ? 10.933 28.942 28.674 1.00 74.00 309 ASP A N 1
ATOM 2430 C CA . ASP A 1 309 ? 9.849 29.151 29.637 1.00 74.00 309 ASP A CA 1
ATOM 2431 C C . ASP A 1 309 ? 8.489 28.605 29.152 1.00 74.00 309 ASP A C 1
ATOM 2433 O O . ASP A 1 309 ? 7.579 28.424 29.959 1.00 74.00 309 ASP A O 1
ATOM 2437 N N . ASN A 1 310 ? 8.339 28.348 27.844 1.00 64.69 310 ASN A N 1
ATOM 2438 C CA . ASN A 1 310 ? 7.071 27.963 27.209 1.00 64.69 310 ASN A CA 1
ATOM 2439 C C . ASN A 1 310 ? 7.069 26.529 26.648 1.00 64.69 310 ASN A C 1
ATOM 2441 O O . ASN A 1 310 ? 6.000 25.928 26.548 1.00 64.69 310 ASN A O 1
ATOM 2445 N N . ALA A 1 311 ? 8.231 25.997 26.256 1.00 64.50 311 ALA A N 1
ATOM 2446 C CA . ALA A 1 311 ? 8.403 24.627 25.769 1.00 64.50 311 ALA A CA 1
ATOM 2447 C C . ALA A 1 311 ? 9.873 24.197 25.884 1.00 64.50 311 ALA A C 1
ATOM 2449 O O . ALA A 1 311 ? 10.774 25.031 25.765 1.00 64.50 311 ALA A O 1
ATOM 2450 N N . ASP A 1 312 ? 10.115 22.902 26.067 1.00 76.38 312 ASP A N 1
ATOM 2451 C CA . ASP A 1 312 ? 11.433 22.292 25.908 1.00 76.38 312 ASP A CA 1
ATOM 2452 C C . ASP A 1 312 ? 11.665 21.840 24.454 1.00 76.38 312 ASP A C 1
ATOM 2454 O O . ASP A 1 312 ? 10.793 21.954 23.586 1.00 76.38 312 ASP A O 1
ATOM 2458 N N . ASP A 1 313 ? 12.875 21.360 24.163 1.00 72.94 313 ASP A N 1
ATOM 2459 C CA . ASP A 1 313 ? 13.227 20.879 22.825 1.00 72.94 313 ASP A CA 1
ATOM 2460 C C . ASP A 1 313 ? 12.306 19.726 22.386 1.00 72.94 313 ASP A C 1
ATOM 2462 O O . ASP A 1 313 ? 11.925 19.656 21.220 1.00 72.94 313 ASP A O 1
ATOM 2466 N N . GLU A 1 314 ? 11.884 18.851 23.302 1.00 66.12 314 GLU A N 1
ATOM 2467 C CA . GLU A 1 314 ? 10.958 17.750 23.008 1.00 66.12 314 GLU A CA 1
ATOM 2468 C C . GLU A 1 314 ? 9.565 18.269 22.610 1.00 66.12 314 GLU A C 1
ATOM 2470 O O . GLU A 1 314 ? 9.030 17.870 21.573 1.00 66.12 314 GLU A O 1
ATOM 2475 N N . GLY A 1 315 ? 9.027 19.249 23.340 1.00 68.62 315 GLY A N 1
ATOM 2476 C CA . GLY A 1 315 ? 7.785 19.941 22.999 1.00 68.62 315 GLY A CA 1
ATOM 2477 C C . GLY A 1 315 ? 7.859 20.694 21.669 1.00 68.62 315 GLY A C 1
ATOM 2478 O O . GLY A 1 315 ? 6.891 20.699 20.909 1.00 68.62 315 GLY A O 1
ATOM 2479 N N . CYS A 1 316 ? 9.015 21.270 21.336 1.00 72.25 316 CYS A N 1
ATOM 2480 C CA . CYS A 1 316 ? 9.242 21.888 20.031 1.00 72.25 316 CYS A CA 1
ATOM 2481 C C . CYS A 1 316 ? 9.316 20.873 18.889 1.00 72.25 316 CYS A C 1
ATOM 2483 O O . CYS A 1 316 ? 8.777 21.127 17.813 1.00 72.25 316 CYS A O 1
ATOM 2485 N N . ASN A 1 317 ? 9.946 19.717 19.109 1.00 66.88 317 ASN A N 1
ATOM 2486 C CA . ASN A 1 317 ? 9.945 18.632 18.130 1.00 66.88 317 ASN A CA 1
ATOM 2487 C C . ASN A 1 317 ? 8.529 18.091 17.904 1.00 66.88 317 ASN A C 1
ATOM 2489 O O . ASN A 1 317 ? 8.171 17.839 16.759 1.00 66.88 317 ASN A O 1
ATOM 2493 N N . ALA A 1 318 ? 7.702 17.975 18.944 1.00 63.19 318 ALA A N 1
ATOM 2494 C CA . ALA A 1 318 ? 6.302 17.594 18.782 1.00 63.19 318 ALA A CA 1
ATOM 2495 C C . ALA A 1 318 ? 5.529 18.647 17.967 1.00 63.19 318 ALA A C 1
ATOM 2497 O O . ALA A 1 318 ? 5.044 18.341 16.883 1.00 63.19 318 ALA A O 1
ATOM 2498 N N . LEU A 1 319 ? 5.505 19.903 18.428 1.00 71.12 319 LEU A N 1
ATOM 2499 C CA . LEU A 1 319 ? 4.732 21.002 17.832 1.00 71.12 319 LEU A CA 1
ATOM 2500 C C . LEU A 1 319 ? 5.084 21.293 16.365 1.00 71.12 319 LEU A C 1
ATOM 2502 O O . LEU A 1 319 ? 4.238 21.717 15.585 1.00 71.12 319 LEU A O 1
ATOM 2506 N N . CYS A 1 320 ? 6.353 21.139 15.995 1.00 67.69 320 CYS A N 1
ATOM 2507 C CA . CYS A 1 320 ? 6.834 21.483 14.660 1.00 67.69 320 CYS A CA 1
ATOM 2508 C C . CYS A 1 320 ? 6.786 20.342 13.650 1.00 67.69 320 CYS A C 1
ATOM 2510 O O . CYS A 1 320 ? 7.021 20.584 12.462 1.00 67.69 320 CYS A O 1
ATOM 2512 N N . ASN A 1 321 ? 6.524 19.123 14.115 1.00 63.19 321 ASN A N 1
ATOM 2513 C CA . ASN A 1 321 ? 6.382 17.950 13.264 1.00 63.19 321 ASN A CA 1
ATOM 2514 C C . ASN A 1 321 ? 4.929 17.452 13.179 1.00 63.19 321 ASN A C 1
ATOM 2516 O O . ASN A 1 321 ? 4.687 16.455 12.504 1.00 63.19 321 ASN A O 1
ATOM 2520 N N . THR A 1 322 ? 3.961 18.159 13.778 1.00 58.62 322 THR A N 1
ATOM 2521 C CA . THR A 1 322 ? 2.525 17.952 13.522 1.00 58.62 322 THR A CA 1
ATOM 2522 C C . THR A 1 322 ? 2.089 18.587 12.192 1.00 58.62 322 THR A C 1
ATOM 2524 O O . THR A 1 322 ? 2.735 19.497 11.660 1.00 58.62 322 THR A O 1
ATOM 2527 N N . HIS A 1 323 ? 1.005 18.084 11.593 1.00 51.62 323 HIS A N 1
ATOM 2528 C CA . HIS A 1 323 ? 0.468 18.550 10.296 1.00 51.62 323 HIS A CA 1
ATOM 2529 C C . HIS A 1 323 ? -0.791 19.427 10.436 1.00 51.62 323 HIS A C 1
ATOM 2531 O O . HIS A 1 323 ? -1.657 19.426 9.566 1.00 51.62 323 HIS A O 1
ATOM 2537 N N . HIS A 1 324 ? -0.905 20.203 11.518 1.00 45.25 324 HIS A N 1
ATOM 2538 C CA . HIS A 1 324 ? -2.057 21.078 11.750 1.00 45.25 324 HIS A CA 1
ATOM 2539 C C . HIS A 1 324 ? -1.709 22.563 11.513 1.00 45.25 324 HIS A C 1
ATOM 2541 O O . HIS A 1 324 ? -0.802 23.108 12.144 1.00 45.25 324 HIS A O 1
ATOM 2547 N N . ASP A 1 325 ? -2.464 23.265 10.655 1.00 41.72 325 ASP A N 1
ATOM 2548 C CA . ASP A 1 325 ? -2.182 24.658 10.232 1.00 41.72 325 ASP A CA 1
ATOM 2549 C C . ASP A 1 325 ? -2.044 25.652 11.403 1.00 41.72 325 ASP A C 1
ATOM 2551 O O . ASP A 1 325 ? -1.220 26.571 11.396 1.00 41.72 325 ASP A O 1
ATOM 2555 N N . ILE A 1 326 ? -2.846 25.452 12.450 1.00 45.81 326 ILE A N 1
ATOM 2556 C CA . ILE A 1 326 ? -2.829 26.278 13.667 1.00 45.81 326 ILE A CA 1
ATOM 2557 C C . ILE A 1 326 ? -1.508 26.099 14.432 1.00 45.81 326 ILE A C 1
ATOM 2559 O O . ILE A 1 326 ? -0.960 27.062 14.975 1.00 45.81 326 ILE A O 1
ATOM 2563 N N . GLU A 1 327 ? -0.966 24.885 14.450 1.00 57.47 327 GLU A N 1
ATOM 2564 C CA . GLU A 1 327 ? 0.242 24.531 15.194 1.00 57.47 327 GLU A CA 1
ATOM 2565 C C . GLU A 1 327 ? 1.516 24.933 14.454 1.00 57.47 327 GLU A C 1
ATOM 2567 O O . GLU A 1 327 ? 2.497 25.316 15.090 1.00 57.47 327 GLU A O 1
ATOM 2572 N N . GLN A 1 328 ? 1.461 25.019 13.123 1.00 60.03 328 GLN A N 1
ATOM 2573 C CA . GLN A 1 328 ? 2.554 25.543 12.306 1.00 60.03 328 GLN A CA 1
ATOM 2574 C C . GLN A 1 328 ? 2.903 26.993 12.671 1.00 60.03 328 GLN A C 1
ATOM 2576 O O . GLN A 1 328 ? 4.075 27.338 12.824 1.00 60.03 328 GLN A O 1
ATOM 2581 N N . SER A 1 329 ? 1.892 27.841 12.892 1.00 69.88 329 SER A N 1
ATOM 2582 C CA . SER A 1 329 ? 2.108 29.232 13.319 1.00 69.88 329 SER A CA 1
ATOM 2583 C C . SER A 1 329 ? 2.792 29.325 14.691 1.00 69.88 329 SER A C 1
ATOM 2585 O O . SER A 1 329 ? 3.683 30.153 14.892 1.00 69.88 329 SER A O 1
ATOM 2587 N N . ARG A 1 330 ? 2.434 28.422 15.613 1.00 72.25 330 ARG A N 1
ATOM 2588 C CA . ARG A 1 330 ? 3.050 28.322 16.939 1.00 72.25 330 ARG A CA 1
ATOM 2589 C C . ARG A 1 330 ? 4.474 27.790 16.859 1.00 72.25 330 ARG A C 1
ATOM 2591 O O . ARG A 1 330 ? 5.352 28.373 17.493 1.00 72.25 330 ARG A O 1
ATOM 2598 N N . CYS A 1 331 ? 4.717 26.776 16.033 1.00 74.88 331 CYS A N 1
ATOM 2599 C CA . CYS A 1 331 ? 6.050 26.260 15.747 1.00 74.88 331 CYS A CA 1
ATOM 2600 C C . CYS A 1 331 ? 7.001 27.386 15.315 1.00 74.88 331 CYS A C 1
ATOM 2602 O O . CYS A 1 331 ? 8.034 27.587 15.950 1.00 74.88 331 CYS A O 1
ATOM 2604 N N . TYR A 1 332 ? 6.624 28.187 14.309 1.00 77.38 332 TYR A N 1
ATOM 2605 C CA . TYR A 1 332 ? 7.462 29.296 13.831 1.00 77.38 332 TYR A CA 1
ATOM 2606 C C . TYR A 1 332 ? 7.722 30.372 14.890 1.00 77.38 332 TYR A C 1
ATOM 2608 O O . TYR A 1 332 ? 8.727 31.075 14.817 1.00 77.38 332 TYR A O 1
ATOM 2616 N N . SER A 1 333 ? 6.815 30.520 15.857 1.00 80.75 333 SER A N 1
ATOM 2617 C CA . SER A 1 333 ? 6.952 31.515 16.918 1.00 80.75 333 SER A CA 1
ATOM 2618 C C . SER A 1 333 ? 7.781 31.034 18.109 1.00 80.75 333 SER A C 1
ATOM 2620 O O . SER A 1 333 ? 8.404 31.858 18.774 1.00 80.75 333 SER A O 1
ATOM 2622 N N . TRP A 1 334 ? 7.771 29.733 18.419 1.00 80.75 334 TRP A N 1
ATOM 2623 C CA . TRP A 1 334 ? 8.322 29.199 19.674 1.00 80.75 334 TRP A CA 1
ATOM 2624 C C . TRP A 1 334 ? 9.553 28.318 19.484 1.00 80.75 334 TRP A C 1
ATOM 2626 O O . TRP A 1 334 ? 10.275 28.068 20.450 1.00 80.75 334 TRP A O 1
ATOM 2636 N N . CYS A 1 335 ? 9.822 27.881 18.258 1.00 83.62 335 CYS A N 1
ATOM 2637 C CA . CYS A 1 335 ? 10.835 26.882 17.974 1.00 83.62 335 CYS A CA 1
ATOM 2638 C C . CYS A 1 335 ? 11.721 27.305 16.803 1.00 83.62 335 CYS A C 1
ATOM 2640 O O . CYS A 1 335 ? 11.281 27.939 15.845 1.00 83.62 335 CYS A O 1
ATOM 2642 N N . SER A 1 336 ? 12.990 26.917 16.869 1.00 83.88 336 SER A N 1
ATOM 2643 C CA . SER A 1 336 ? 13.948 27.035 15.776 1.00 83.88 336 SER A CA 1
ATOM 2644 C C . SER A 1 336 ? 14.255 25.647 15.252 1.00 83.88 336 SER A C 1
ATOM 2646 O O . SER A 1 336 ? 14.773 24.810 15.988 1.00 83.88 336 SER A O 1
ATOM 2648 N N . CYS A 1 337 ? 13.926 25.401 13.990 1.00 74.06 337 CYS A N 1
ATOM 2649 C CA . CYS A 1 337 ? 14.063 24.090 13.377 1.00 74.06 337 CYS A CA 1
ATOM 2650 C C . CYS A 1 337 ? 15.141 24.098 12.296 1.00 74.06 337 CYS A C 1
ATOM 2652 O O . CYS A 1 337 ? 15.129 24.949 11.405 1.00 74.06 337 CYS A O 1
ATOM 2654 N N . GLY A 1 338 ? 16.039 23.115 12.348 1.00 59.34 338 GLY A N 1
ATOM 2655 C CA . GLY A 1 338 ? 16.889 22.772 11.213 1.00 59.34 338 GLY A CA 1
ATOM 2656 C C . GLY A 1 338 ? 16.072 22.045 10.145 1.00 59.34 338 GLY A C 1
ATOM 2657 O O . GLY A 1 338 ? 15.261 21.176 10.467 1.00 59.34 338 GLY A O 1
ATOM 2658 N N . PHE A 1 339 ? 16.268 22.418 8.880 1.00 49.09 339 PHE A N 1
ATOM 2659 C CA . PHE A 1 339 ? 15.734 21.673 7.742 1.00 49.09 339 PHE A CA 1
ATOM 2660 C C . PHE A 1 339 ? 16.718 20.572 7.357 1.00 49.09 339 PHE A C 1
ATOM 2662 O O . PHE A 1 339 ? 17.777 20.863 6.808 1.00 49.09 339 PHE A O 1
ATOM 2669 N N . ASP A 1 340 ? 16.308 19.328 7.550 1.00 43.47 340 ASP A N 1
ATOM 2670 C CA . ASP A 1 340 ? 16.727 18.236 6.685 1.00 43.47 340 ASP A CA 1
ATOM 2671 C C . ASP A 1 340 ? 15.536 18.019 5.731 1.00 43.47 340 ASP A C 1
ATOM 2673 O O . ASP A 1 340 ? 14.434 17.840 6.221 1.00 43.47 340 ASP A O 1
ATOM 2677 N N . GLY A 1 341 ? 15.733 18.155 4.410 1.00 43.22 341 GLY A N 1
ATOM 2678 C CA . GLY A 1 341 ? 14.830 17.993 3.230 1.00 43.22 341 GLY A CA 1
ATOM 2679 C C . GLY A 1 341 ? 13.280 17.816 3.287 1.00 43.22 341 GLY A C 1
ATOM 2680 O O . GLY A 1 341 ? 12.583 18.243 4.199 1.00 43.22 341 GLY A O 1
ATOM 2681 N N . ILE A 1 342 ? 12.717 17.297 2.176 1.00 38.22 342 ILE A N 1
ATOM 2682 C CA . ILE A 1 342 ? 11.278 17.296 1.801 1.00 38.22 342 ILE A CA 1
ATOM 2683 C C . ILE A 1 342 ? 10.594 15.957 2.109 1.00 38.22 342 ILE A C 1
ATOM 2685 O O . ILE A 1 342 ? 10.878 14.961 1.448 1.00 38.22 342 ILE A O 1
ATOM 2689 N N . GLY A 1 343 ? 9.635 15.943 3.042 1.00 40.84 343 GLY A N 1
ATOM 2690 C CA . GLY A 1 343 ? 9.042 14.716 3.578 1.00 40.84 343 GLY A CA 1
ATOM 2691 C C . GLY A 1 343 ? 7.969 13.988 2.801 1.00 40.84 343 GLY A C 1
ATOM 2692 O O . GLY A 1 343 ? 6.835 14.433 2.707 1.00 40.84 343 GLY A O 1
ATOM 2693 N N . ASN A 1 344 ? 8.328 12.770 2.390 1.00 46.53 344 ASN A N 1
ATOM 2694 C CA . ASN A 1 344 ? 7.398 11.703 2.058 1.00 46.53 344 ASN A CA 1
ATOM 2695 C C . ASN A 1 344 ? 6.994 10.963 3.338 1.00 46.53 344 ASN A C 1
ATOM 2697 O O . ASN A 1 344 ? 7.869 10.440 4.039 1.00 46.53 344 ASN A O 1
ATOM 2701 N N . THR A 1 345 ? 5.690 10.861 3.603 1.00 53.03 345 THR A N 1
ATOM 2702 C CA . THR A 1 345 ? 5.149 9.980 4.647 1.00 53.03 345 THR A CA 1
ATOM 2703 C C . THR A 1 345 ? 5.536 8.529 4.357 1.00 53.03 345 THR A C 1
ATOM 2705 O O . THR A 1 345 ? 5.418 8.062 3.224 1.00 53.03 345 THR A O 1
ATOM 2708 N N . GLU A 1 346 ? 6.052 7.826 5.365 1.00 59.38 346 GLU A N 1
ATOM 2709 C CA . GLU A 1 346 ? 6.551 6.459 5.216 1.00 59.38 346 GLU A CA 1
ATOM 2710 C C . GLU A 1 346 ? 5.477 5.404 5.451 1.00 59.38 346 GLU A C 1
ATOM 2712 O O . GLU A 1 346 ? 4.670 5.499 6.374 1.00 59.38 346 GLU A O 1
ATOM 2717 N N . TRP A 1 347 ? 5.525 4.347 4.639 1.00 67.94 347 TRP A N 1
ATOM 2718 C CA . TRP A 1 347 ? 4.771 3.131 4.897 1.00 67.94 347 TRP A CA 1
ATOM 2719 C C . TRP A 1 347 ? 5.549 2.235 5.864 1.00 67.94 347 TRP A C 1
ATOM 2721 O O . TRP A 1 347 ? 6.647 1.754 5.544 1.00 67.94 347 TRP A O 1
ATOM 2731 N N . HIS A 1 348 ? 4.956 2.015 7.035 1.00 78.88 348 HIS A N 1
ATOM 2732 C CA . HIS A 1 348 ? 5.420 1.070 8.042 1.00 78.88 348 HIS A CA 1
ATOM 2733 C C . HIS A 1 348 ? 4.607 -0.228 8.003 1.00 78.88 348 HIS A C 1
ATOM 2735 O O . HIS A 1 348 ? 3.428 -0.234 7.648 1.00 78.88 348 HIS A O 1
ATOM 2741 N N . PHE A 1 349 ? 5.244 -1.326 8.390 1.00 81.38 349 PHE A N 1
ATOM 2742 C CA . PHE A 1 349 ? 4.615 -2.638 8.480 1.00 81.38 349 PHE A CA 1
ATOM 2743 C C . PHE A 1 349 ? 5.214 -3.461 9.620 1.00 81.38 349 PHE A C 1
ATOM 2745 O O . PHE A 1 349 ? 6.363 -3.266 10.030 1.00 81.38 349 PHE A O 1
ATOM 2752 N N . CYS A 1 350 ? 4.449 -4.431 10.104 1.00 85.69 350 CYS A N 1
ATOM 2753 C CA . CYS A 1 350 ? 4.878 -5.384 11.116 1.00 85.69 350 CYS A CA 1
ATOM 2754 C C . CYS A 1 350 ? 5.436 -6.648 10.453 1.00 85.69 350 CYS A C 1
ATOM 2756 O O . CYS A 1 350 ? 4.685 -7.499 9.973 1.00 85.69 350 CYS A O 1
ATOM 2758 N N . ALA A 1 351 ? 6.764 -6.780 10.447 1.00 84.75 351 ALA A N 1
ATOM 2759 C CA . ALA A 1 351 ? 7.489 -7.911 9.866 1.00 84.75 351 ALA A CA 1
ATOM 2760 C C . ALA A 1 351 ? 7.833 -8.971 10.917 1.00 84.75 351 ALA A C 1
ATOM 2762 O O . ALA A 1 351 ? 8.055 -8.638 12.082 1.00 84.75 351 ALA A O 1
ATOM 2763 N N . LEU A 1 352 ? 7.952 -10.239 10.515 1.00 80.12 352 LEU A N 1
ATOM 2764 C CA . LEU A 1 352 ? 8.429 -11.307 11.402 1.00 80.12 352 LEU A CA 1
ATOM 2765 C C . LEU A 1 352 ? 9.826 -10.993 11.966 1.00 80.12 352 LEU A C 1
ATOM 2767 O O . LEU A 1 352 ? 10.723 -10.555 11.243 1.00 80.12 352 LEU A O 1
ATOM 2771 N N . ILE A 1 353 ? 10.029 -11.244 13.264 1.00 74.19 353 ILE A N 1
ATOM 2772 C CA . ILE A 1 353 ? 11.357 -11.146 13.882 1.00 74.19 353 ILE A CA 1
ATOM 2773 C C . ILE A 1 353 ? 12.213 -12.304 13.344 1.00 74.19 353 ILE A C 1
ATOM 2775 O O . ILE A 1 353 ? 11.823 -13.465 13.513 1.00 74.19 353 ILE A O 1
ATOM 2779 N N . PRO A 1 354 ? 13.377 -12.037 12.718 1.00 58.62 354 PRO A N 1
ATOM 2780 C CA . PRO A 1 354 ? 14.264 -13.099 12.264 1.00 58.62 354 PRO A CA 1
ATOM 2781 C C . PRO A 1 354 ? 14.644 -13.993 13.446 1.00 58.62 354 PRO A C 1
ATOM 2783 O O . PRO A 1 354 ? 15.147 -13.504 14.460 1.00 58.62 354 PRO A O 1
ATOM 2786 N N . ARG A 1 355 ? 14.429 -15.310 13.334 1.00 48.69 355 ARG A N 1
ATOM 2787 C CA . ARG A 1 355 ? 14.991 -16.246 14.316 1.00 48.69 355 ARG A CA 1
ATOM 2788 C C . ARG A 1 355 ? 16.509 -16.111 14.254 1.00 48.69 355 ARG A C 1
ATOM 2790 O O . ARG A 1 355 ? 17.090 -16.253 13.178 1.00 48.69 355 ARG A O 1
ATOM 2797 N N . ALA A 1 356 ? 17.148 -15.840 15.392 1.00 42.69 356 ALA A N 1
ATOM 2798 C CA . ALA A 1 356 ? 18.599 -15.919 15.482 1.00 42.69 356 ALA A CA 1
ATOM 2799 C C . ALA A 1 356 ? 19.030 -17.291 14.945 1.00 42.69 356 ALA A C 1
ATOM 2801 O O . ALA A 1 356 ? 18.482 -18.315 15.365 1.00 42.69 356 ALA A O 1
ATOM 2802 N N . LYS A 1 357 ? 19.969 -17.318 13.989 1.00 36.97 357 LYS A N 1
ATOM 2803 C CA . LYS A 1 357 ? 20.603 -18.575 13.583 1.00 36.97 357 LYS A CA 1
ATOM 2804 C C . LYS A 1 357 ? 21.140 -19.208 14.859 1.00 36.97 357 LYS A C 1
ATOM 2806 O O . LYS A 1 357 ? 21.950 -18.579 15.538 1.00 36.97 357 LYS A O 1
ATOM 2811 N N . ALA A 1 358 ? 20.648 -20.399 15.200 1.00 32.28 358 ALA A N 1
ATOM 2812 C CA . ALA A 1 358 ? 21.183 -21.167 16.311 1.00 32.28 358 ALA A CA 1
ATOM 2813 C C . ALA A 1 358 ? 22.702 -21.212 16.135 1.00 32.28 358 ALA A C 1
ATOM 2815 O O . ALA A 1 358 ? 23.193 -21.659 15.095 1.00 32.28 358 ALA A O 1
ATOM 2816 N N . SER A 1 359 ? 23.435 -20.664 17.102 1.00 34.69 359 SER A N 1
ATOM 2817 C CA . SER A 1 359 ? 24.879 -20.806 17.139 1.00 34.69 359 SER A CA 1
ATOM 2818 C C . SER A 1 359 ? 25.168 -22.301 17.124 1.00 34.69 359 SER A C 1
ATOM 2820 O O . SER A 1 359 ? 24.704 -23.049 17.984 1.00 34.69 359 SER A O 1
ATOM 2822 N N . THR A 1 360 ? 25.886 -22.750 16.097 1.00 32.12 360 THR A N 1
ATOM 2823 C CA . THR A 1 360 ? 26.471 -24.089 16.066 1.00 32.12 360 THR A CA 1
ATOM 2824 C C . THR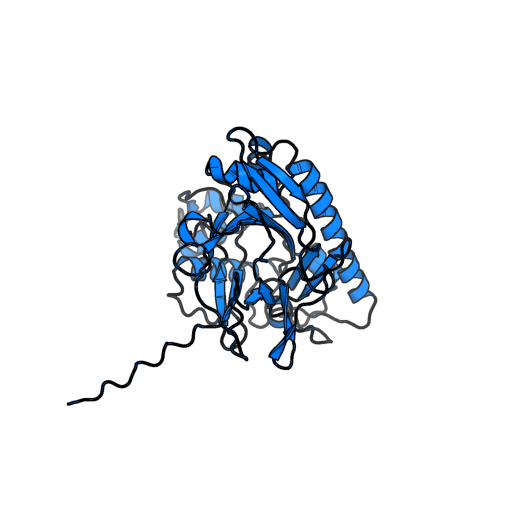 A 1 360 ? 27.157 -24.333 17.409 1.00 32.12 360 THR A C 1
ATOM 2826 O O . THR A 1 360 ? 27.968 -23.486 17.803 1.00 32.12 360 THR A O 1
ATOM 2829 N N . PRO A 1 361 ? 26.847 -25.429 18.126 1.00 31.91 361 PRO A N 1
ATOM 2830 C CA . PRO A 1 361 ? 27.541 -25.739 19.361 1.00 31.91 361 PRO A CA 1
ATOM 2831 C C . PRO A 1 361 ? 29.030 -25.832 19.042 1.00 31.91 361 PRO A C 1
ATOM 2833 O O . PRO A 1 361 ? 29.443 -26.645 18.214 1.00 31.91 361 PRO A O 1
ATOM 2836 N N . GLN A 1 362 ? 29.830 -24.967 19.664 1.00 31.50 362 GLN A N 1
ATOM 2837 C CA . GLN A 1 362 ? 31.268 -25.170 19.707 1.00 31.50 362 GLN A CA 1
ATOM 2838 C C . GLN A 1 362 ? 31.494 -26.494 20.430 1.00 31.50 362 GLN A C 1
ATOM 2840 O O . GLN A 1 362 ? 31.248 -26.610 21.630 1.00 31.50 362 GLN A O 1
ATOM 2845 N N . VAL A 1 363 ? 31.920 -27.505 19.679 1.00 39.12 363 VAL A N 1
ATOM 2846 C CA . VAL A 1 363 ? 32.523 -28.699 20.259 1.00 39.12 363 VAL A CA 1
ATOM 2847 C C . VAL A 1 363 ? 33.832 -28.226 20.883 1.00 39.12 363 VAL A C 1
ATOM 2849 O O . VAL A 1 363 ? 34.765 -27.848 20.176 1.00 39.12 363 VAL A O 1
ATOM 2852 N N . ALA A 1 364 ? 33.840 -28.132 22.211 1.00 33.00 364 ALA A N 1
ATOM 2853 C CA . ALA A 1 364 ? 35.050 -27.918 22.989 1.00 33.00 364 ALA A CA 1
ATOM 2854 C C . ALA A 1 364 ? 35.977 -29.148 22.844 1.00 33.00 364 ALA A C 1
ATOM 2856 O O . ALA A 1 364 ? 35.458 -30.246 22.624 1.00 33.00 364 ALA A O 1
ATOM 2857 N N . PRO A 1 365 ? 37.309 -28.951 22.902 1.00 43.66 365 PRO A N 1
ATOM 2858 C CA . PRO A 1 365 ? 38.317 -29.942 22.509 1.00 43.66 365 PRO A CA 1
ATOM 2859 C C . PRO A 1 365 ? 38.324 -31.229 23.337 1.00 43.66 365 PRO A C 1
ATOM 2861 O O . PRO A 1 365 ? 37.978 -31.171 24.541 1.00 43.66 365 PRO A O 1
#

Organism: NCBI:txid622444

Secondary structure (DSSP, 8-state):
-HHHHHHHHHHTT-TTEEEEE-TTS-EEEEEEEEEGGG--TTTHHHHHHSTTHHHHHHHHHHHHHHHHHHHHHHHHTTT--EE-TTS-EE-HHHHHHSS-EEEEEEEEEPPPGGGTTTT-------TT-----SEEEEEESSSEEEEEPPEEEEEEE-SS-EEEEEE---STTS---SEEEE-TTS-EE-----TT-EEEEE-HHHHHH-EESS------EEE--------TTEEEEEEEEEEEE---TTPBPTTS-BHHHHHHHHHHHHHTTT-S--TTS-PPTTEEEEES-SS------EEEES-TTT--HHHHHHHHHS--HHHHHHHHHHEEEE-----PPPPEEEEEPPPPPPPPP----

Foldseek 3Di:
DVLQLQVQCVVVVQPQWFWDAFPQRKIKIKHKAKDAPPGDPCPVSSCVSPPPPVVVCNVVRVVVLVVQLVVLVVCQVDPKWKAFLVRHTDRSNRFQNLWIKMKMKMKIKHHQCVPVPPPPPDPPPDPPDDPDFSFAWWFFAAFKKKWAQKWKWKWFDPPPDTDTDTDFADDPVSQQSQKWWQDPVRDIDRDRHDHPDMDMFGGPVNVQGMDIPDDRDTITMTGHDGDDDDDSRIMMIIIIMMMGTHGRQQGAGNVRDGVVVVLVVLLVCQLVVNPDPPPVNDDPPQWDKYWPHPHSPQWQWQKQFPDVPPDGSVRLSSLCSDPDPVSVVVSVVTIDTDDDDDHDRITMIIHGDDDDDPPDPPPDD

pLDDT: mean 75.79, std 17.25, range [31.5, 95.44]

Sequence (365 aa):
MAAGCAVSAQETNADFLIQKTFTDGTKRYTISAQSGQDANANDILTDLTCPGYKEIYSQFSSLLEMVVLSVATMLDATNFTIKDGYGQVVSSRKLMTDAVRLDHFHAYETPSQRRLMTAFSGTDTNSSADINFTFDLHEDNGMFIVFPTPAFYKVSDNGFNHKFESVLPSGINGLEVGFFIQTHDGQLVEPILKPDYVTLMVGTEFNQWMLSSHHLPTVTHAMRMLKIDMMPTQLLIRAWFGKMTLLPSYQHGLGKMDYEAHMNASAHYVQQGHELNHYNLRCAPGRRLTSTKVNPFCYVRSCRTLHPDNADDEGCNALCNTHHDIEQSRCYSWCSCGFDGIGNTEWHFCALIPRAKASTPQVAP